Protein 1PEH (pdb70)

Foldseek 3Di:
DCVVPPCPPPVVVCVVVVVVVVVVVVVVVVPVD

Solvent-accessible surface area: 4232 Å² total; per-residue (Å²): 182,142,186,160,150,138,55,149,162,176,68,90,136,94,151,155,130,89,136,99,118,116,121,177,69,123,126,139,59,122,160,98,153

S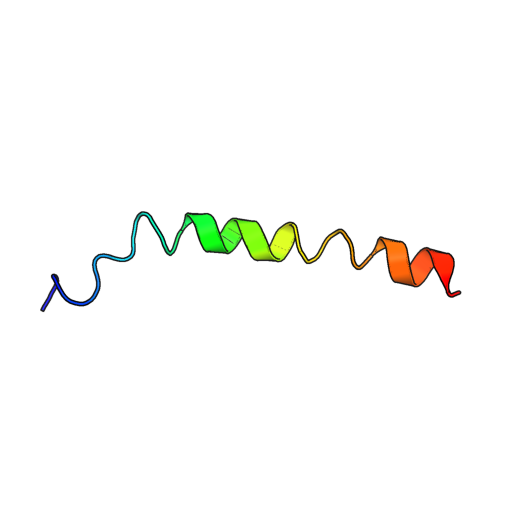equence (33 aa):
NEKKYHLQERVDKVKKKVKDVEEKSKEWVQKVENEKKYHLQERVDKVKKKVKDVEEKSKEWVQKVENEKKYHLQERVDKVKKKVKDVEEKSKEWVQKVENEKKYHLQERVDKVKKKVKDVEEKSKEWVQKVENEKKYHLQERVDKVKKKVKDVEEKSKEWVQKVENEKKYHLQERVDKVKKKVKDVEEKSKEWVQKVENEKKYHLQERVDKVKKKVKDVEEKSKEWVQKVENEKKYHLQERVDKVKKKVKDVEEKSKEWVQKVENEKKYHLQERVDKVKKKVKDVEEKSKEWVQKVENEKKYHLQERVDKVKKKVKDVEEKSKEWVQKVE

Structure (mmCIF, N/CA/C/O backbone):
data_1PEH
#
_entry.id   1PEH
#
_cell.length_a   1.000
_cell.length_b   1.000
_cell.length_c   1.000
_cell.angle_alpha   90.00
_cell.angle_beta   90.00
_cell.angle_gamma   90.00
#
_symmetry.space_group_name_H-M   'P 1'
#
loop_
_atom_site.group_PDB
_atom_site.id
_atom_site.type_symbol
_atom_site.label_atom_id
_atom_site.label_alt_id
_atom_site.label_comp_id
_atom_site.label_asym_id
_atom_site.label_entity_id
_atom_site.label_seq_id
_atom_site.pdbx_PDB_ins_code
_atom_site.Cartn_x
_atom_site.Cartn_y
_atom_site.Cartn_z
_atom_site.occupancy
_atom_site.B_iso_or_equiv
_atom_site.auth_seq_id
_atom_site.auth_comp_id
_atom_site.auth_asym_id
_atom_site.auth_atom_id
_atom_site.pdbx_PDB_model_num
ATOM 7 N N . ASN A 1 2 ? -26.110 -4.381 7.075 1.00 0.00 236 ASN A N 1
ATOM 8 C CA . ASN A 1 2 ? -25.052 -4.875 6.232 1.00 0.00 236 ASN A CA 1
ATOM 9 C C . ASN A 1 2 ? -23.805 -4.012 6.246 1.00 0.00 236 ASN A C 1
ATOM 10 O O . ASN A 1 2 ? -22.898 -4.153 5.419 1.00 0.00 236 ASN A O 1
ATOM 21 N N . GLU A 1 3 ? -23.756 -3.098 7.194 1.00 0.00 237 GLU A N 1
ATOM 22 C CA . GLU A 1 3 ? -22.627 -2.193 7.381 1.00 0.00 237 GLU A CA 1
ATOM 23 C C . GLU A 1 3 ? -21.495 -2.882 8.106 1.00 0.00 237 GLU A C 1
ATOM 24 O O . GLU A 1 3 ? -20.304 -2.687 7.837 1.00 0.00 237 GLU A O 1
ATOM 36 N N . LYS A 1 4 ? -21.865 -3.705 9.072 1.00 0.00 238 LYS A N 1
ATOM 37 C CA . LYS A 1 4 ? -20.908 -4.433 9.922 1.00 0.00 238 LYS A CA 1
ATOM 38 C C . LYS A 1 4 ? -19.818 -5.171 9.138 1.00 0.00 238 LYS A C 1
ATOM 39 O O . LYS A 1 4 ? -18.633 -5.231 9.469 1.00 0.00 238 LYS A O 1
ATOM 58 N N . LYS A 1 5 ? -20.275 -5.750 8.044 1.00 0.00 239 LYS A N 1
ATOM 59 C CA . LYS A 1 5 ? -19.454 -6.556 7.138 1.00 0.00 239 LYS A CA 1
ATOM 60 C C . LYS A 1 5 ? -18.185 -5.807 6.680 1.00 0.00 239 LYS A C 1
ATOM 61 O O . LYS A 1 5 ? -17.062 -6.302 6.641 1.00 0.00 239 LYS A O 1
ATOM 80 N N . TYR A 1 6 ? -18.452 -4.591 6.320 1.00 0.00 240 TYR A N 1
ATOM 81 C CA . TYR A 1 6 ? -17.513 -3.682 5.664 1.00 0.00 240 TYR A CA 1
ATOM 82 C C . TYR A 1 6 ? -16.632 -2.909 6.654 1.00 0.00 240 TYR A C 1
ATOM 83 O O . TYR A 1 6 ? -15.532 -3.322 7.018 1.00 0.00 240 TYR A O 1
ATOM 101 N N . HIS A 1 7 ? -17.154 -1.805 7.108 1.00 0.00 241 HIS A N 1
ATOM 102 C CA . HIS A 1 7 ? -16.569 -0.885 8.078 1.00 0.00 241 HIS A CA 1
ATOM 103 C C . HIS A 1 7 ? -15.046 -0.908 8.000 1.00 0.00 241 HIS A C 1
ATOM 104 O O . HIS A 1 7 ? -14.240 -0.955 8.933 1.00 0.00 241 HIS A O 1
ATOM 119 N N . LEU A 1 8 ? -14.595 -0.808 6.741 1.00 0.00 242 LEU A N 1
ATOM 120 C CA . LEU A 1 8 ? -13.189 -0.839 6.347 1.00 0.00 242 LEU A CA 1
ATOM 121 C C . LEU A 1 8 ? -12.712 0.549 5.995 1.00 0.00 242 LEU A C 1
ATOM 122 O O . LEU A 1 8 ? -12.174 0.810 4.908 1.00 0.00 242 LEU A O 1
ATOM 138 N N . GLN A 1 9 ? -12.973 1.491 6.876 1.00 0.00 243 GLN A N 1
ATOM 139 C CA . GLN A 1 9 ? -12.523 2.870 6.681 1.00 0.00 243 GLN A CA 1
ATOM 140 C C . GLN A 1 9 ? -11.249 3.218 7.409 1.00 0.00 243 GLN A C 1
ATOM 141 O O . GLN A 1 9 ? -10.480 4.094 6.968 1.00 0.00 243 GLN A O 1
ATOM 155 N N . GLU A 1 10 ? -10.991 2.589 8.538 1.00 0.00 244 GLU A N 1
ATOM 156 C CA . GLU A 1 10 ? -9.794 2.868 9.329 1.00 0.00 244 GLU A CA 1
ATOM 157 C C . GLU A 1 10 ? -8.839 1.697 9.301 1.00 0.00 244 GLU A C 1
ATOM 158 O O . GLU A 1 10 ? -8.140 1.389 10.273 1.00 0.00 244 GLU A O 1
ATOM 170 N N . ARG A 1 11 ? -8.791 1.028 8.162 1.00 0.00 245 ARG A N 1
ATOM 171 C CA . ARG A 1 11 ? -7.885 -0.111 7.956 1.00 0.00 245 ARG A CA 1
ATOM 172 C C . ARG A 1 11 ? -7.503 -0.214 6.475 1.00 0.00 245 ARG A C 1
ATOM 173 O O . ARG A 1 11 ? -6.365 -0.420 6.052 1.00 0.00 245 ARG A O 1
ATOM 194 N N . VAL A 1 12 ? -8.536 -0.042 5.676 1.00 0.00 246 VAL A N 1
ATOM 195 C CA . VAL A 1 12 ? -8.456 0.005 4.219 1.00 0.00 246 VAL A CA 1
ATOM 196 C C . VAL A 1 12 ? -8.044 1.370 3.691 1.00 0.00 246 VAL A C 1
ATOM 197 O O . VAL A 1 12 ? -8.089 1.643 2.484 1.00 0.00 246 VAL A O 1
ATOM 210 N N . ASP A 1 13 ? -7.598 2.237 4.577 1.00 0.00 247 ASP A N 1
ATOM 211 C CA . ASP A 1 13 ? -7.107 3.568 4.229 1.00 0.00 247 ASP A CA 1
ATOM 212 C C . ASP A 1 13 ? -5.598 3.616 4.348 1.00 0.00 247 ASP A C 1
ATOM 213 O O . ASP A 1 13 ? -4.861 4.069 3.467 1.00 0.00 247 ASP A O 1
ATOM 222 N N . LYS A 1 14 ? -5.124 3.162 5.502 1.00 0.00 248 LYS A N 1
ATOM 223 C CA . LYS A 1 14 ? -3.697 3.088 5.796 1.00 0.00 248 LYS A CA 1
ATOM 224 C C . LYS A 1 14 ? -2.964 2.205 4.812 1.00 0.00 248 LYS A C 1
ATOM 225 O O . LYS A 1 14 ? -1.803 2.462 4.454 1.00 0.00 248 LYS A O 1
ATOM 244 N N . VAL A 1 15 ? -3.607 1.145 4.364 1.00 0.00 249 VAL A N 1
ATOM 245 C CA . VAL A 1 15 ? -2.987 0.191 3.444 1.00 0.00 249 VAL A CA 1
ATOM 246 C C . VAL A 1 15 ? -2.719 0.798 2.088 1.00 0.00 249 VAL A C 1
ATOM 247 O O . VAL A 1 15 ? -1.884 0.293 1.314 1.00 0.00 249 VAL A O 1
ATOM 260 N N . LYS A 1 16 ? -3.411 1.868 1.746 1.00 0.00 250 LYS A N 1
ATOM 261 C CA . LYS A 1 16 ? -3.202 2.552 0.471 1.00 0.00 250 LYS A CA 1
ATOM 262 C C . LYS A 1 16 ? -1.853 3.229 0.430 1.00 0.00 250 LYS A C 1
ATOM 263 O O . LYS A 1 16 ? -1.221 3.357 -0.630 1.00 0.00 250 LYS A O 1
ATOM 282 N N . LYS A 1 17 ? -1.380 3.676 1.579 1.00 0.00 251 LYS A N 1
ATOM 283 C CA . LYS A 1 17 ? -0.068 4.315 1.673 1.00 0.00 251 LYS A CA 1
ATOM 284 C C . LYS A 1 17 ? 1.022 3.324 2.012 1.00 0.00 251 LYS A C 1
ATOM 285 O O . LYS A 1 17 ? 2.085 3.687 2.539 1.00 0.00 251 LYS A O 1
ATOM 304 N N . LYS A 1 18 ? 0.792 2.061 1.716 1.00 0.00 252 LYS A N 1
ATOM 305 C CA . LYS A 1 18 ? 1.775 1.000 1.945 1.00 0.00 252 LYS A CA 1
ATOM 306 C C . LYS A 1 18 ? 2.272 0.401 0.651 1.00 0.00 252 LYS A C 1
ATOM 307 O O . LYS A 1 18 ? 3.276 -0.331 0.623 1.00 0.00 252 LYS A O 1
ATOM 326 N N . VAL A 1 19 ? 1.584 0.670 -0.437 1.00 0.00 253 VAL A N 1
ATOM 327 C CA . VAL A 1 19 ? 1.989 0.202 -1.776 1.00 0.00 253 VAL A CA 1
ATOM 328 C C . VAL A 1 19 ? 2.992 1.139 -2.440 1.00 0.00 253 VAL A C 1
ATOM 329 O O . VAL A 1 19 ? 3.806 0.791 -3.298 1.00 0.00 253 VAL A O 1
ATOM 342 N N . LYS A 1 20 ? 2.926 2.379 -1.996 1.00 0.00 254 LYS A N 1
ATOM 343 C CA . LYS A 1 20 ? 3.806 3.459 -2.435 1.00 0.00 254 LYS A CA 1
ATOM 344 C C . LYS A 1 20 ? 5.202 3.272 -1.838 1.00 0.00 254 LYS A C 1
ATOM 345 O O . LYS A 1 20 ? 6.262 3.476 -2.433 1.00 0.00 254 LYS A O 1
ATOM 364 N N . ASP A 1 21 ? 5.164 2.847 -0.588 1.00 0.00 255 ASP A N 1
ATOM 365 C CA . ASP A 1 21 ? 6.340 2.527 0.210 1.00 0.00 255 ASP A CA 1
ATOM 366 C C . ASP A 1 21 ? 7.052 1.323 -0.369 1.00 0.00 255 ASP A C 1
ATOM 367 O O . ASP A 1 21 ? 8.268 1.284 -0.583 1.00 0.00 255 ASP A O 1
ATOM 376 N N . VAL A 1 22 ? 6.253 0.293 -0.619 1.00 0.00 256 VAL A N 1
ATOM 377 C CA . VAL A 1 22 ? 6.734 -0.935 -1.251 1.00 0.00 256 VAL A CA 1
ATOM 378 C C . VAL A 1 22 ? 6.922 -0.804 -2.752 1.00 0.00 256 VAL A C 1
ATOM 379 O O . VAL A 1 22 ? 7.185 -1.786 -3.457 1.00 0.00 256 VAL A O 1
ATOM 392 N N . GLU A 1 23 ? 6.821 0.408 -3.258 1.00 0.00 257 GLU A N 1
ATOM 393 C CA . GLU A 1 23 ? 7.083 0.714 -4.663 1.00 0.00 257 GLU A CA 1
ATOM 394 C C . GLU A 1 23 ? 8.159 1.773 -4.804 1.00 0.00 257 GLU A C 1
ATOM 395 O O . GLU A 1 23 ? 8.340 2.387 -5.862 1.00 0.00 257 GLU A O 1
ATOM 407 N N . GLU A 1 24 ? 8.897 1.995 -3.735 1.00 0.00 258 GLU A N 1
ATOM 408 C CA . GLU A 1 24 ? 10.029 2.923 -3.712 1.00 0.00 258 GLU A CA 1
ATOM 409 C C . GLU A 1 24 ? 11.328 2.154 -3.635 1.00 0.00 258 GLU A C 1
ATOM 410 O O . GLU A 1 24 ? 12.379 2.576 -4.131 1.00 0.00 258 GLU A O 1
ATOM 422 N N . LYS A 1 25 ? 11.260 0.988 -3.010 1.00 0.00 259 LYS A N 1
ATOM 423 C CA . LYS A 1 25 ? 12.415 0.091 -2.927 1.00 0.00 259 LYS A CA 1
ATOM 424 C C . LYS A 1 25 ? 12.561 -0.800 -4.146 1.00 0.00 259 LYS A C 1
ATOM 425 O O . LYS A 1 25 ? 13.279 -1.806 -4.135 1.00 0.00 259 LYS A O 1
ATOM 444 N N . SER A 1 26 ? 11.871 -0.451 -5.214 1.00 0.00 260 SER A N 1
ATOM 445 C CA . SER A 1 26 ? 11.957 -1.144 -6.498 1.00 0.00 260 SER A CA 1
ATOM 446 C C . SER A 1 26 ? 12.608 -0.256 -7.535 1.00 0.00 260 SER A C 1
ATOM 447 O O . SER A 1 26 ? 13.168 -0.725 -8.534 1.00 0.00 260 SER A O 1
ATOM 455 N N . LYS A 1 27 ? 12.522 1.047 -7.334 1.00 0.00 261 LYS A N 1
ATOM 456 C CA . LYS A 1 27 ? 13.164 2.023 -8.215 1.00 0.00 261 LYS A CA 1
ATOM 457 C C . LYS A 1 27 ? 14.668 1.924 -8.107 1.00 0.00 261 LYS A C 1
ATOM 458 O O . LYS A 1 27 ? 15.411 2.041 -9.088 1.00 0.00 261 LYS A O 1
ATOM 477 N N . GLU A 1 28 ? 15.140 1.689 -6.894 1.00 0.00 262 GLU A N 1
ATOM 478 C CA . GLU A 1 28 ? 16.564 1.528 -6.616 1.00 0.00 262 GLU A CA 1
ATOM 479 C C . GLU A 1 28 ? 17.141 0.282 -7.250 1.00 0.00 262 GLU A C 1
ATOM 480 O O . GLU A 1 28 ? 18.372 0.097 -7.280 1.00 0.00 262 GLU A O 1
ATOM 492 N N . TRP A 1 29 ? 16.303 -0.587 -7.776 1.00 0.00 263 TRP A N 1
ATOM 493 C CA . TRP A 1 29 ? 16.760 -1.841 -8.372 1.00 0.00 263 TRP A CA 1
ATOM 494 C C . TRP A 1 29 ? 17.126 -1.680 -9.826 1.00 0.00 263 TRP A C 1
ATOM 495 O O . TRP A 1 29 ? 18.007 -2.371 -10.359 1.00 0.00 263 TRP A O 1
ATOM 516 N N . VAL A 1 30 ? 16.463 -0.760 -10.493 1.00 0.00 264 VAL A N 1
ATOM 517 C CA . VAL A 1 30 ? 16.699 -0.517 -11.928 1.00 0.00 264 VAL A CA 1
ATOM 518 C C . VAL A 1 30 ? 18.012 0.224 -12.172 1.00 0.00 264 VAL A C 1
ATOM 519 O O . VAL A 1 30 ? 18.653 0.172 -13.224 1.00 0.00 264 VAL A O 1
ATOM 532 N N . GLN A 1 31 ? 18.406 0.948 -11.152 1.00 0.00 265 GLN A N 1
ATOM 533 C CA . GLN A 1 31 ? 19.600 1.738 -11.091 1.00 0.00 265 GLN A CA 1
ATOM 534 C C . GLN A 1 31 ? 20.846 0.958 -10.806 1.00 0.00 265 GLN A C 1
ATOM 535 O O . GLN A 1 31 ? 21.971 1.389 -11.120 1.00 0.00 265 GLN A O 1
ATOM 549 N N . LYS A 1 32 ? 20.701 -0.214 -10.218 1.00 0.00 266 LYS A N 1
ATOM 550 C CA . LYS A 1 32 ? 21.852 -1.026 -9.814 1.00 0.00 266 LYS A CA 1
ATOM 551 C C . LYS A 1 32 ? 22.162 -2.137 -10.785 1.00 0.00 266 LYS A C 1
ATOM 552 O O . LYS A 1 32 ? 23.333 -2.508 -10.989 1.00 0.00 266 LYS A O 1
ATOM 571 N N . VAL A 1 33 ? 21.145 -2.702 -11.397 1.00 0.00 267 VAL A N 1
ATOM 572 C CA . VAL A 1 33 ? 21.332 -3.846 -12.311 1.00 0.00 267 VAL A CA 1
ATOM 573 C C . VAL A 1 33 ? 21.829 -3.438 -13.699 1.00 0.00 267 VAL A C 1
ATOM 574 O O . VAL A 1 33 ? 22.534 -4.150 -14.415 1.00 0.00 267 VAL A O 1
ATOM 587 N N . GLU A 1 34 ? 21.446 -2.238 -14.058 1.00 0.00 268 GLU A N 1
ATOM 588 C CA . GLU A 1 34 ? 21.763 -1.594 -15.297 1.00 0.00 268 GLU A CA 1
ATOM 589 C C . GLU A 1 34 ? 23.080 -0.880 -15.243 1.00 0.00 268 GLU A C 1
ATOM 590 O O . GLU A 1 34 ? 23.760 -0.649 -16.233 1.00 0.00 268 GLU A O 1
ATOM 611 N N . ASN A 1 2 ? -24.245 -3.975 1.567 1.00 0.00 236 ASN A N 2
ATOM 612 C CA . ASN A 1 2 ? -23.028 -4.727 1.734 1.00 0.00 236 ASN A CA 2
ATOM 613 C C . ASN A 1 2 ? -21.925 -3.978 2.459 1.00 0.00 236 ASN A C 2
ATOM 614 O O . ASN A 1 2 ? -20.779 -4.430 2.552 1.00 0.00 236 ASN A O 2
ATOM 625 N N . GLU A 1 3 ? -22.274 -2.822 2.984 1.00 0.00 237 GLU A N 2
ATOM 626 C CA . GLU A 1 3 ? -21.348 -1.972 3.723 1.00 0.00 237 GLU A CA 2
ATOM 627 C C . GLU A 1 3 ? -20.859 -2.653 4.981 1.00 0.00 237 GLU A C 2
ATOM 628 O O . GLU A 1 3 ? -19.696 -2.553 5.388 1.00 0.00 237 GLU A O 2
ATOM 640 N N . LYS A 1 4 ? -21.770 -3.347 5.635 1.00 0.00 238 LYS A N 2
ATOM 641 C CA . LYS A 1 4 ? -21.497 -4.041 6.904 1.00 0.00 238 LYS A CA 2
ATOM 642 C C . LYS A 1 4 ? -20.187 -4.836 6.920 1.00 0.00 238 LYS A C 2
ATOM 643 O O . LYS A 1 4 ? -19.428 -4.903 7.887 1.00 0.00 238 LYS A O 2
ATOM 662 N N . LYS A 1 5 ? -19.955 -5.462 5.787 1.00 0.00 239 LYS A N 2
ATOM 663 C CA . LYS A 1 5 ? -18.799 -6.332 5.563 1.00 0.00 239 LYS A CA 2
ATOM 664 C C . LYS A 1 5 ? -17.451 -5.614 5.790 1.00 0.00 239 LYS A C 2
ATOM 665 O O . LYS A 1 5 ? -16.528 -6.072 6.457 1.00 0.00 239 LYS A O 2
ATOM 684 N N . TYR A 1 6 ? -17.404 -4.476 5.174 1.00 0.00 240 TYR A N 2
ATOM 685 C CA . TYR A 1 6 ? -16.213 -3.644 5.046 1.00 0.00 240 TYR A CA 2
ATOM 686 C C . TYR A 1 6 ? -15.996 -2.744 6.270 1.00 0.00 240 TYR A C 2
ATOM 687 O O . TYR A 1 6 ? -15.341 -3.113 7.242 1.00 0.00 240 TYR A O 2
ATOM 705 N N . HIS A 1 7 ? -16.591 -1.585 6.214 1.00 0.00 241 HIS A N 2
ATOM 706 C CA . HIS A 1 7 ? -16.587 -0.551 7.245 1.00 0.00 241 HIS A CA 2
ATOM 707 C C . HIS A 1 7 ? -15.296 -0.580 8.052 1.00 0.00 241 HIS A C 2
ATOM 708 O O . HIS A 1 7 ? -15.173 -0.463 9.275 1.00 0.00 241 HIS A O 2
ATOM 723 N N . LEU A 1 8 ? -14.206 -0.699 7.284 1.00 0.00 242 LEU A N 2
ATOM 724 C CA . LEU A 1 8 ? -12.841 -0.805 7.796 1.00 0.00 242 LEU A CA 2
ATOM 725 C C . LEU A 1 8 ? -12.046 0.459 7.572 1.00 0.00 242 LEU A C 2
ATOM 726 O O . LEU A 1 8 ? -10.839 0.515 7.843 1.00 0.00 242 LEU A O 2
ATOM 742 N N . GLN A 1 9 ? -12.695 1.518 7.141 1.00 0.00 243 GLN A N 2
ATOM 743 C CA . GLN A 1 9 ? -12.092 2.775 6.704 1.00 0.00 243 GLN A CA 2
ATOM 744 C C . GLN A 1 9 ? -10.927 3.253 7.533 1.00 0.00 243 GLN A C 2
ATOM 745 O O . GLN A 1 9 ? -9.960 3.838 6.994 1.00 0.00 243 GLN A O 2
ATOM 759 N N . GLU A 1 10 ? -10.944 3.040 8.834 1.00 0.00 244 GLU A N 2
ATOM 760 C CA . GLU A 1 10 ? -9.874 3.493 9.720 1.00 0.00 244 GLU A CA 2
ATOM 761 C C . GLU A 1 10 ? -8.872 2.386 9.953 1.00 0.00 244 GLU A C 2
ATOM 762 O O . GLU A 1 10 ? -8.322 2.219 11.048 1.00 0.00 244 GLU A O 2
ATOM 774 N N . ARG A 1 11 ? -8.615 1.610 8.914 1.00 0.00 245 ARG A N 2
ATOM 775 C CA . ARG A 1 11 ? -7.687 0.468 8.999 1.00 0.00 245 ARG A CA 2
ATOM 776 C C . ARG A 1 11 ? -7.039 0.163 7.643 1.00 0.00 245 ARG A C 2
ATOM 777 O O . ARG A 1 11 ? -5.857 -0.129 7.495 1.00 0.00 245 ARG A O 2
ATOM 798 N N . VAL A 1 12 ? -7.883 0.265 6.635 1.00 0.00 246 VAL A N 2
ATOM 799 C CA . VAL A 1 12 ? -7.512 0.116 5.239 1.00 0.00 246 VAL A CA 2
ATOM 800 C C . VAL A 1 12 ? -6.809 1.354 4.698 1.00 0.00 246 VAL A C 2
ATOM 801 O O . VAL A 1 12 ? -6.334 1.409 3.559 1.00 0.00 246 VAL A O 2
ATOM 814 N N . ASP A 1 13 ? -6.730 2.364 5.540 1.00 0.00 247 ASP A N 2
ATOM 815 C CA . ASP A 1 13 ? -6.061 3.625 5.243 1.00 0.00 247 ASP A CA 2
ATOM 816 C C . ASP A 1 13 ? -4.588 3.522 5.581 1.00 0.00 247 ASP A C 2
ATOM 817 O O . ASP A 1 13 ? -3.686 3.842 4.800 1.00 0.00 247 ASP A O 2
ATOM 826 N N . LYS A 1 14 ? -4.339 3.074 6.806 1.00 0.00 248 LYS A N 2
ATOM 827 C CA . LYS A 1 14 ? -2.985 2.868 7.307 1.00 0.00 248 LYS A CA 2
ATOM 828 C C . LYS A 1 14 ? -2.175 1.986 6.385 1.00 0.00 248 LYS A C 2
ATOM 829 O O . LYS A 1 14 ? -1.038 2.316 6.006 1.00 0.00 248 LYS A O 2
ATOM 848 N N . VAL A 1 15 ? -2.717 0.842 6.017 1.00 0.00 249 VAL A N 2
ATOM 849 C CA . VAL A 1 15 ? -2.039 -0.085 5.117 1.00 0.00 249 VAL A CA 2
ATOM 850 C C . VAL A 1 15 ? -1.815 0.511 3.748 1.00 0.00 249 VAL A C 2
ATOM 851 O O . VAL A 1 15 ? -0.912 0.092 3.002 1.00 0.00 249 VAL A O 2
ATOM 864 N N . LYS A 1 16 ? -2.631 1.476 3.369 1.00 0.00 250 LYS A N 2
ATOM 865 C CA . LYS A 1 16 ? -2.485 2.148 2.080 1.00 0.00 250 LYS A CA 2
ATOM 866 C C . LYS A 1 16 ? -1.227 2.982 2.043 1.00 0.00 250 LYS A C 2
ATOM 867 O O . LYS A 1 16 ? -0.602 3.166 0.987 1.00 0.00 250 LYS A O 2
ATOM 886 N N . LYS A 1 17 ? -0.830 3.509 3.187 1.00 0.00 251 LYS A N 2
ATOM 887 C CA . LYS A 1 17 ? 0.397 4.302 3.281 1.00 0.00 251 LYS A CA 2
ATOM 888 C C . LYS A 1 17 ? 1.602 3.456 3.632 1.00 0.00 251 LYS A C 2
ATOM 889 O O . LYS A 1 17 ? 2.618 3.958 4.140 1.00 0.00 251 LYS A O 2
ATOM 908 N N . LYS A 1 18 ? 1.528 2.169 3.363 1.00 0.00 252 LYS A N 2
ATOM 909 C CA . LYS A 1 18 ? 2.627 1.233 3.607 1.00 0.00 252 LYS A CA 2
ATOM 910 C C . LYS A 1 18 ? 3.128 0.613 2.325 1.00 0.00 252 LYS A C 2
ATOM 911 O O . LYS A 1 18 ? 4.275 0.145 2.236 1.00 0.00 252 LYS A O 2
ATOM 930 N N . VAL A 1 19 ? 2.286 0.577 1.314 1.00 0.00 253 VAL A N 2
ATOM 931 C CA . VAL A 1 19 ? 2.634 -0.009 0.005 1.00 0.00 253 VAL A CA 2
ATOM 932 C C . VAL A 1 19 ? 3.393 0.959 -0.895 1.00 0.00 253 VAL A C 2
ATOM 933 O O . VAL A 1 19 ? 4.168 0.607 -1.787 1.00 0.00 253 VAL A O 2
ATOM 946 N N . LYS A 1 20 ? 3.160 2.227 -0.622 1.00 0.00 254 LYS A N 2
ATOM 947 C CA . LYS A 1 20 ? 3.791 3.344 -1.321 1.00 0.00 254 LYS A CA 2
ATOM 948 C C . LYS A 1 20 ? 5.254 3.482 -0.897 1.00 0.00 254 LYS A C 2
ATOM 949 O O . LYS A 1 20 ? 6.189 3.749 -1.654 1.00 0.00 254 LYS A O 2
ATOM 968 N N . ASP A 1 21 ? 5.423 3.293 0.399 1.00 0.00 255 ASP A N 2
ATOM 969 C CA . ASP A 1 21 ? 6.714 3.325 1.072 1.00 0.00 255 ASP A CA 2
ATOM 970 C C . ASP A 1 21 ? 7.600 2.205 0.573 1.00 0.00 255 ASP A C 2
ATOM 971 O O . ASP A 1 21 ? 8.749 2.383 0.157 1.00 0.00 255 ASP A O 2
ATOM 980 N N . VAL A 1 22 ? 7.034 1.008 0.607 1.00 0.00 256 VAL A N 2
ATOM 981 C CA . VAL A 1 22 ? 7.705 -0.189 0.103 1.00 0.00 256 VAL A CA 2
ATOM 982 C C . VAL A 1 22 ? 7.666 -0.306 -1.410 1.00 0.00 256 VAL A C 2
ATOM 983 O O . VAL A 1 22 ? 8.044 -1.336 -1.985 1.00 0.00 256 VAL A O 2
ATOM 996 N N . GLU A 1 23 ? 7.243 0.746 -2.080 1.00 0.00 257 GLU A N 2
ATOM 997 C CA . GLU A 1 23 ? 7.250 0.817 -3.542 1.00 0.00 257 GLU A CA 2
ATOM 998 C C . GLU A 1 23 ? 8.085 1.978 -4.046 1.00 0.00 257 GLU A C 2
ATOM 999 O O . GLU A 1 23 ? 8.111 2.298 -5.240 1.00 0.00 257 GLU A O 2
ATOM 1011 N N . GLU A 1 24 ? 8.805 2.610 -3.140 1.00 0.00 258 GLU A N 2
ATOM 1012 C CA . GLU A 1 24 ? 9.735 3.690 -3.469 1.00 0.00 258 GLU A CA 2
ATOM 1013 C C . GLU A 1 24 ? 11.143 3.137 -3.546 1.00 0.00 258 GLU A C 2
ATOM 1014 O O . GLU A 1 24 ? 11.996 3.597 -4.313 1.00 0.00 258 GLU A O 2
ATOM 1026 N N . LYS A 1 25 ? 11.389 2.115 -2.740 1.00 0.00 259 LYS A N 2
ATOM 1027 C CA . LYS A 1 25 ? 12.662 1.397 -2.763 1.00 0.00 259 LYS A CA 2
ATOM 1028 C C . LYS A 1 25 ? 12.639 0.232 -3.733 1.00 0.00 259 LYS A C 2
ATOM 1029 O O . LYS A 1 25 ? 13.480 -0.675 -3.683 1.00 0.00 259 LYS A O 2
ATOM 1048 N N . SER A 1 26 ? 11.682 0.243 -4.641 1.00 0.00 260 SER A N 2
ATOM 1049 C CA . SER A 1 26 ? 11.545 -0.779 -5.678 1.00 0.00 260 SER A CA 2
ATOM 1050 C C . SER A 1 26 ? 11.819 -0.190 -7.044 1.00 0.00 260 SER A C 2
ATOM 1051 O O . SER A 1 26 ? 12.344 -0.837 -7.956 1.00 0.00 260 SER A O 2
ATOM 1059 N N . LYS A 1 27 ? 11.436 1.066 -7.209 1.00 0.00 261 LYS A N 2
ATOM 1060 C CA . LYS A 1 27 ? 11.665 1.811 -8.443 1.00 0.00 261 LYS A CA 2
ATOM 1061 C C . LYS A 1 27 ? 13.143 1.965 -8.718 1.00 0.00 261 LYS A C 2
ATOM 1062 O O . LYS A 1 27 ? 13.608 1.879 -9.860 1.00 0.00 261 LYS A O 2
ATOM 1081 N N . GLU A 1 28 ? 13.906 2.209 -7.668 1.00 0.00 262 GLU A N 2
ATOM 1082 C CA . GLU A 1 28 ? 15.355 2.356 -7.768 1.00 0.00 262 GLU A CA 2
ATOM 1083 C C . GLU A 1 28 ? 16.038 1.066 -8.160 1.00 0.00 262 GLU A C 2
ATOM 1084 O O . GLU A 1 28 ? 17.176 1.073 -8.665 1.00 0.00 262 GLU A O 2
ATOM 1096 N N . TRP A 1 29 ? 15.380 -0.057 -7.955 1.00 0.00 263 TRP A N 2
ATOM 1097 C CA . TRP A 1 29 ? 15.965 -1.359 -8.267 1.00 0.00 263 TRP A CA 2
ATOM 1098 C C . TRP A 1 29 ? 15.908 -1.680 -9.740 1.00 0.00 263 TRP A C 2
ATOM 1099 O O . TRP A 1 29 ? 16.706 -2.473 -10.265 1.00 0.00 263 TRP A O 2
ATOM 1120 N N . VAL A 1 30 ? 14.968 -1.078 -10.435 1.00 0.00 264 VAL A N 2
ATOM 1121 C CA . VAL A 1 30 ? 14.783 -1.346 -11.873 1.00 0.00 264 VAL A CA 2
ATOM 1122 C C . VAL A 1 30 ? 15.832 -0.638 -12.729 1.00 0.00 264 VAL A C 2
ATOM 1123 O O . VAL A 1 30 ? 16.187 -1.018 -13.847 1.00 0.00 264 VAL A O 2
ATOM 1136 N N . GLN A 1 31 ? 16.345 0.426 -12.160 1.00 0.00 265 GLN A N 2
ATOM 1137 C CA . GLN A 1 31 ? 17.359 1.275 -12.715 1.00 0.00 265 GLN A CA 2
ATOM 1138 C C . GLN A 1 31 ? 18.752 0.737 -12.604 1.00 0.00 265 GLN A C 2
ATOM 1139 O O . GLN A 1 31 ? 19.634 1.026 -13.430 1.00 0.00 265 GLN A O 2
ATOM 1153 N N . LYS A 1 32 ? 19.003 -0.053 -11.577 1.00 0.00 266 LYS A N 2
ATOM 1154 C CA . LYS A 1 32 ? 20.342 -0.575 -11.301 1.00 0.00 266 LYS A CA 2
ATOM 1155 C C . LYS A 1 32 ? 20.630 -1.872 -12.017 1.00 0.00 266 LYS A C 2
ATOM 1156 O O . LYS A 1 32 ? 21.786 -2.166 -12.376 1.00 0.00 266 LYS A O 2
ATOM 1175 N N . VAL A 1 33 ? 19.611 -2.670 -12.248 1.00 0.00 267 VAL A N 2
ATOM 1176 C CA . VAL A 1 33 ? 19.795 -3.984 -12.893 1.00 0.00 267 VAL A CA 2
ATOM 1177 C C . VAL A 1 33 ? 19.960 -3.876 -14.410 1.00 0.00 267 VAL A C 2
ATOM 1178 O O . VAL A 1 33 ? 20.618 -4.661 -15.096 1.00 0.00 267 VAL A O 2
ATOM 1191 N N . GLU A 1 34 ? 19.339 -2.845 -14.926 1.00 0.00 268 GLU A N 2
ATOM 1192 C CA . GLU A 1 34 ? 19.347 -2.459 -16.305 1.00 0.00 268 GLU A CA 2
ATOM 1193 C C . GLU A 1 34 ? 20.507 -1.568 -16.636 1.00 0.00 268 GLU A C 2
ATOM 1194 O O . GLU A 1 34 ? 20.996 -1.491 -17.755 1.00 0.00 268 GLU A O 2
ATOM 1215 N N . ASN A 1 2 ? -25.402 -3.943 9.641 1.00 0.00 236 ASN A N 3
ATOM 1216 C CA . ASN A 1 2 ? -24.538 -4.822 8.897 1.00 0.00 236 ASN A CA 3
ATOM 1217 C C . ASN A 1 2 ? -23.134 -4.283 8.712 1.00 0.00 236 ASN A C 3
ATOM 1218 O O . ASN A 1 2 ? -22.339 -4.795 7.916 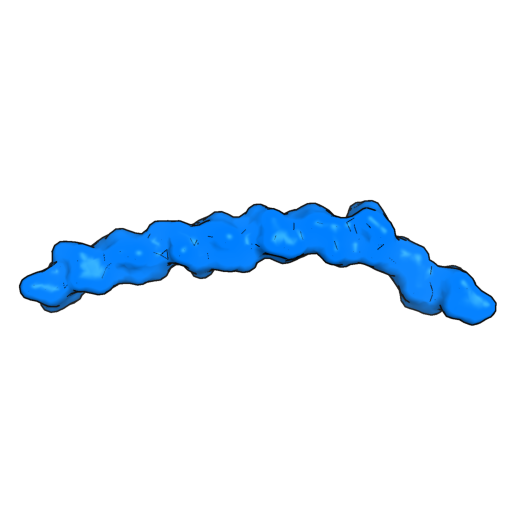1.00 0.00 236 ASN A O 3
ATOM 1229 N N . GLU A 1 3 ? -22.820 -3.238 9.450 1.00 0.00 237 GLU A N 3
ATOM 1230 C CA . GLU A 1 3 ? -21.527 -2.568 9.352 1.00 0.00 237 GLU A CA 3
ATOM 1231 C C . GLU A 1 3 ? -20.393 -3.496 9.722 1.00 0.00 237 GLU A C 3
ATOM 1232 O O . GLU A 1 3 ? -19.280 -3.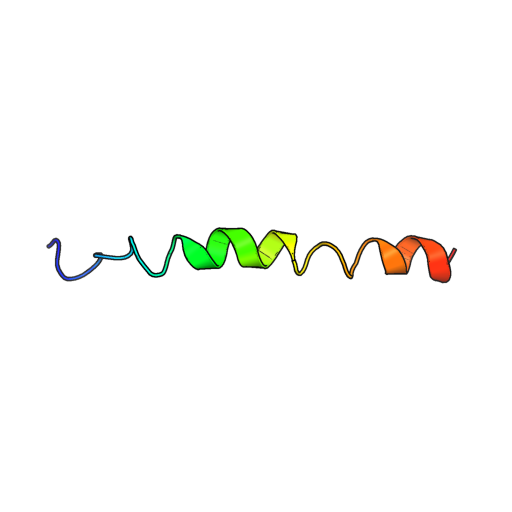409 9.184 1.00 0.00 237 GLU A O 3
ATOM 1244 N N . LYS A 1 4 ? -20.641 -4.383 10.660 1.00 0.00 238 LYS A N 3
ATOM 1245 C CA . LYS A 1 4 ? -19.682 -5.402 11.129 1.00 0.00 238 LYS A CA 3
ATOM 1246 C C . LYS A 1 4 ? -18.689 -5.898 10.090 1.00 0.00 238 LYS A C 3
ATOM 1247 O O . LYS A 1 4 ? -17.493 -6.123 10.291 1.00 0.00 238 LYS A O 3
ATOM 1266 N N . LYS A 1 5 ? -19.241 -6.091 8.907 1.00 0.00 239 LYS A N 3
ATOM 1267 C CA . LYS A 1 5 ? -18.578 -6.618 7.735 1.00 0.00 239 LYS A CA 3
ATOM 1268 C C . LYS A 1 5 ? -17.438 -5.694 7.285 1.00 0.00 239 LYS A C 3
ATOM 1269 O O . LYS A 1 5 ? -16.237 -5.885 7.463 1.00 0.00 239 LYS A O 3
ATOM 1288 N N . TYR A 1 6 ? -17.914 -4.653 6.658 1.00 0.00 240 TYR A N 3
ATOM 1289 C CA . TYR A 1 6 ? -17.116 -3.636 5.992 1.00 0.00 240 TYR A CA 3
ATOM 1290 C C . TYR A 1 6 ? -16.052 -3.075 6.949 1.00 0.00 240 TYR A C 3
ATOM 1291 O O . TYR A 1 6 ? -14.899 -3.493 6.979 1.00 0.00 240 TYR A O 3
ATOM 1309 N N . HIS A 1 7 ? -16.509 -2.174 7.775 1.00 0.00 241 HIS A N 3
ATOM 1310 C CA . HIS A 1 7 ? -15.786 -1.445 8.813 1.00 0.00 241 HIS A CA 3
ATOM 1311 C C . HIS A 1 7 ? -14.287 -1.384 8.553 1.00 0.00 241 HIS A C 3
ATOM 1312 O O . HIS A 1 7 ? -13.384 -1.482 9.390 1.00 0.00 241 HIS A O 3
ATOM 1327 N N . LEU A 1 8 ? -13.980 -1.136 7.276 1.00 0.00 242 LEU A N 3
ATOM 1328 C CA . LEU A 1 8 ? -12.620 -1.079 6.751 1.00 0.00 242 LEU A CA 3
ATOM 1329 C C . LEU A 1 8 ? -12.085 0.327 6.673 1.00 0.00 242 LEU A C 3
ATOM 1330 O O . LEU A 1 8 ? -11.254 0.650 5.805 1.00 0.00 242 LEU A O 3
ATOM 1346 N N . GLN A 1 9 ? -12.545 1.201 7.543 1.00 0.00 243 GLN A N 3
ATOM 1347 C CA . GLN A 1 9 ? -12.089 2.594 7.494 1.00 0.00 243 GLN A CA 3
ATOM 1348 C C . GLN A 1 9 ? -10.689 2.773 8.024 1.00 0.00 243 GLN A C 3
ATOM 1349 O O . GLN A 1 9 ? -10.175 3.905 8.103 1.00 0.00 243 GLN A O 3
ATOM 1363 N N . GLU A 1 10 ? -10.030 1.699 8.413 1.00 0.00 244 GLU A N 3
ATOM 1364 C CA . GLU A 1 10 ? -8.640 1.754 8.880 1.00 0.00 244 GLU A CA 3
ATOM 1365 C C . GLU A 1 10 ? -7.779 0.695 8.227 1.00 0.00 244 GLU A C 3
ATOM 1366 O O . GLU A 1 10 ? -6.655 0.405 8.667 1.00 0.00 244 GLU A O 3
ATOM 1378 N N . ARG A 1 11 ? -8.258 0.112 7.145 1.00 0.00 245 ARG A N 3
ATOM 1379 C CA . ARG A 1 11 ? -7.509 -0.895 6.374 1.00 0.00 245 ARG A CA 3
ATOM 1380 C C . ARG A 1 11 ? -7.602 -0.544 4.884 1.00 0.00 245 ARG A C 3
ATOM 1381 O O . ARG A 1 11 ? -6.668 -0.533 4.085 1.00 0.00 245 ARG A O 3
ATOM 1402 N N . VAL A 1 12 ? -8.843 -0.257 4.516 1.00 0.00 246 VAL A N 3
ATOM 1403 C CA . VAL A 1 12 ? -9.239 0.235 3.201 1.00 0.00 246 VAL A CA 3
ATOM 1404 C C . VAL A 1 12 ? -8.862 1.684 2.931 1.00 0.00 246 VAL A C 3
ATOM 1405 O O . VAL A 1 12 ? -9.227 2.273 1.907 1.00 0.00 246 VAL A O 3
ATOM 1418 N N . ASP A 1 13 ? -8.097 2.265 3.829 1.00 0.00 247 ASP A N 3
ATOM 1419 C CA . ASP A 1 13 ? -7.579 3.625 3.710 1.00 0.00 247 ASP A CA 3
ATOM 1420 C C . ASP A 1 13 ? -6.072 3.579 3.542 1.00 0.00 247 ASP A C 3
ATOM 1421 O O . ASP A 1 13 ? -5.458 4.226 2.688 1.00 0.00 247 ASP A O 3
ATOM 1430 N N . LYS A 1 14 ? -5.455 2.796 4.421 1.00 0.00 248 LYS A N 3
ATOM 1431 C CA . LYS A 1 14 ? -4.014 2.571 4.402 1.00 0.00 248 LYS A CA 3
ATOM 1432 C C . LYS A 1 14 ? -3.560 1.936 3.108 1.00 0.00 248 LYS A C 3
ATOM 1433 O O . LYS A 1 14 ? -2.465 2.228 2.601 1.00 0.00 248 LYS A O 3
ATOM 1452 N N . VAL A 1 15 ? -4.378 1.073 2.539 1.00 0.00 249 VAL A N 3
ATOM 1453 C CA . VAL A 1 15 ? -4.021 0.355 1.314 1.00 0.00 249 VAL A CA 3
ATOM 1454 C C . VAL A 1 15 ? -3.744 1.296 0.166 1.00 0.00 249 VAL A C 3
ATOM 1455 O O . VAL A 1 15 ? -3.062 0.931 -0.811 1.00 0.00 249 VAL A O 3
ATOM 1468 N N . LYS A 1 16 ? -4.256 2.509 0.232 1.00 0.00 250 LYS A N 3
ATOM 1469 C CA . LYS A 1 16 ? -4.075 3.484 -0.842 1.00 0.00 250 LYS A CA 3
ATOM 1470 C C . LYS A 1 16 ? -2.653 3.991 -0.887 1.00 0.00 250 LYS A C 3
ATOM 1471 O O . LYS A 1 16 ? -2.090 4.235 -1.969 1.00 0.00 250 LYS A O 3
ATOM 1490 N N . LYS A 1 17 ? -2.036 4.149 0.270 1.00 0.00 251 LYS A N 3
ATOM 1491 C CA . LYS A 1 17 ? -0.643 4.600 0.336 1.00 0.00 251 LYS A CA 3
ATOM 1492 C C . LYS A 1 17 ? 0.357 3.465 0.250 1.00 0.00 251 LYS A C 3
ATOM 1493 O O . LYS A 1 17 ? 1.533 3.611 0.611 1.00 0.00 251 LYS A O 3
ATOM 1512 N N . LYS A 1 18 ? -0.092 2.319 -0.214 1.00 0.00 252 LYS A N 3
ATOM 1513 C CA . LYS A 1 18 ? 0.761 1.152 -0.432 1.00 0.00 252 LYS A CA 3
ATOM 1514 C C . LYS A 1 18 ? 1.120 0.973 -1.887 1.00 0.00 252 LYS A C 3
ATOM 1515 O O . LYS A 1 18 ? 1.951 0.121 -2.241 1.00 0.00 252 LYS A O 3
ATOM 1534 N N . VAL A 1 19 ? 0.499 1.736 -2.760 1.00 0.00 253 VAL A N 3
ATOM 1535 C CA . VAL A 1 19 ? 0.808 1.714 -4.203 1.00 0.00 253 VAL A CA 3
ATOM 1536 C C . VAL A 1 19 ? 1.975 2.633 -4.548 1.00 0.00 253 VAL A C 3
ATOM 1537 O O . VAL A 1 19 ? 2.722 2.486 -5.518 1.00 0.00 253 VAL A O 3
ATOM 1550 N N . LYS A 1 20 ? 2.133 3.621 -3.689 1.00 0.00 254 LYS A N 3
ATOM 1551 C CA . LYS A 1 20 ? 3.203 4.614 -3.742 1.00 0.00 254 LYS A CA 3
ATOM 1552 C C . LYS A 1 20 ? 4.489 4.046 -3.137 1.00 0.00 254 LYS A C 3
ATOM 1553 O O . LYS A 1 20 ? 5.627 4.264 -3.554 1.00 0.00 254 LYS A O 3
ATOM 1572 N N . ASP A 1 21 ? 4.258 3.289 -2.080 1.00 0.00 255 ASP A N 3
ATOM 1573 C CA . ASP A 1 21 ? 5.283 2.586 -1.323 1.00 0.00 255 ASP A CA 3
ATOM 1574 C C . ASP A 1 21 ? 5.955 1.534 -2.177 1.00 0.00 255 ASP A C 3
ATOM 1575 O O . ASP A 1 21 ? 7.180 1.396 -2.237 1.00 0.00 255 ASP A O 3
ATOM 1584 N N . VAL A 1 22 ? 5.115 0.750 -2.839 1.00 0.00 256 VAL A N 3
ATOM 1585 C CA . VAL A 1 22 ? 5.582 -0.283 -3.766 1.00 0.00 256 VAL A CA 3
ATOM 1586 C C . VAL A 1 22 ? 6.065 0.263 -5.098 1.00 0.00 256 VAL A C 3
ATOM 1587 O O . VAL A 1 22 ? 6.376 -0.492 -6.027 1.00 0.00 256 VAL A O 3
ATOM 1600 N N . GLU A 1 23 ? 6.176 1.572 -5.203 1.00 0.00 257 GLU A N 3
ATOM 1601 C CA . GLU A 1 23 ? 6.723 2.230 -6.388 1.00 0.00 257 GLU A CA 3
ATOM 1602 C C . GLU A 1 23 ? 7.937 3.074 -6.048 1.00 0.00 257 GLU A C 3
ATOM 1603 O O . GLU A 1 23 ? 8.381 3.928 -6.824 1.00 0.00 257 GLU A O 3
ATOM 1615 N N . GLU A 1 24 ? 8.485 2.852 -4.870 1.00 0.00 258 GLU A N 3
ATOM 1616 C CA . GLU A 1 24 ? 9.706 3.510 -4.408 1.00 0.00 258 GLU A CA 3
ATOM 1617 C C . GLU A 1 24 ? 10.803 2.491 -4.201 1.00 0.00 258 GLU A C 3
ATOM 1618 O O . GLU A 1 24 ? 11.994 2.750 -4.410 1.00 0.00 258 GLU A O 3
ATOM 1630 N N . LYS A 1 25 ? 10.405 1.297 -3.790 1.00 0.00 259 LYS A N 3
ATOM 1631 C CA . LYS A 1 25 ? 11.350 0.190 -3.631 1.00 0.00 259 LYS A CA 3
ATOM 1632 C C . LYS A 1 25 ? 11.576 -0.576 -4.919 1.00 0.00 259 LYS A C 3
ATOM 1633 O O . LYS A 1 25 ? 12.125 -1.685 -4.925 1.00 0.00 259 LYS A O 3
ATOM 1652 N N . SER A 1 26 ? 11.147 -0.007 -6.028 1.00 0.00 260 SER A N 3
ATOM 1653 C CA . SER A 1 26 ? 11.369 -0.569 -7.361 1.00 0.00 260 SER A CA 3
ATOM 1654 C C . SER A 1 26 ? 12.477 0.201 -8.053 1.00 0.00 260 SER A C 3
ATOM 1655 O O . SER A 1 26 ? 13.275 -0.315 -8.840 1.00 0.00 260 SER A O 3
ATOM 1663 N N . LYS A 1 27 ? 12.515 1.494 -7.766 1.00 0.00 261 LYS A N 3
ATOM 1664 C CA . LYS A 1 27 ? 13.562 2.384 -8.256 1.00 0.00 261 LYS A CA 3
ATOM 1665 C C . LYS A 1 27 ? 14.891 2.025 -7.625 1.00 0.00 261 LYS A C 3
ATOM 1666 O O . LYS A 1 27 ? 15.953 2.036 -8.256 1.00 0.00 261 LYS A O 3
ATOM 1685 N N . GLU A 1 28 ? 14.833 1.681 -6.349 1.00 0.00 262 GLU A N 3
ATOM 1686 C CA . GLU A 1 28 ? 16.005 1.267 -5.585 1.00 0.00 262 GLU A CA 3
ATOM 1687 C C . GLU A 1 28 ? 16.504 -0.102 -5.988 1.00 0.00 262 GLU A C 3
ATOM 1688 O O . GLU A 1 28 ? 17.576 -0.544 -5.531 1.00 0.00 262 GLU A O 3
ATOM 1700 N N . TRP A 1 29 ? 15.781 -0.799 -6.840 1.00 0.00 263 TRP A N 3
ATOM 1701 C CA . TRP A 1 29 ? 16.181 -2.133 -7.282 1.00 0.00 263 TRP A CA 3
ATOM 1702 C C . TRP A 1 29 ? 17.126 -2.068 -8.455 1.00 0.00 263 TRP A C 3
ATOM 1703 O O . TRP A 1 29 ? 18.004 -2.922 -8.638 1.00 0.00 263 TRP A O 3
ATOM 1724 N N . VAL A 1 30 ? 16.967 -1.044 -9.268 1.00 0.00 264 VAL A N 3
ATOM 1725 C CA . VAL A 1 30 ? 17.802 -0.869 -10.470 1.00 0.00 264 VAL A CA 3
ATOM 1726 C C . VAL A 1 30 ? 19.215 -0.411 -10.120 1.00 0.00 264 VAL A C 3
ATOM 1727 O O . VAL A 1 30 ? 20.195 -0.578 -10.849 1.00 0.00 264 VAL A O 3
ATOM 1740 N N . GLN A 1 31 ? 19.301 0.204 -8.965 1.00 0.00 265 GLN A N 3
ATOM 1741 C CA . GLN A 1 31 ? 20.504 0.705 -8.368 1.00 0.00 265 GLN A CA 3
ATOM 1742 C C . GLN A 1 31 ? 21.415 -0.346 -7.813 1.00 0.00 265 GLN A C 3
ATOM 1743 O O . GLN A 1 31 ? 22.608 -0.092 -7.549 1.00 0.00 265 GLN A O 3
ATOM 1757 N N . LYS A 1 32 ? 20.922 -1.555 -7.626 1.00 0.00 266 LYS A N 3
ATOM 1758 C CA . LYS A 1 32 ? 21.698 -2.626 -6.997 1.00 0.00 266 LYS A CA 3
ATOM 1759 C C . LYS A 1 32 ? 22.126 -3.723 -7.941 1.00 0.00 266 LYS A C 3
ATOM 1760 O O . LYS A 1 32 ? 23.306 -4.126 -7.974 1.00 0.00 266 LYS A O 3
ATOM 1779 N N . VAL A 1 33 ? 21.203 -4.246 -8.720 1.00 0.00 267 VAL A N 3
ATOM 1780 C CA . VAL A 1 33 ? 21.488 -5.406 -9.586 1.00 0.00 267 VAL A CA 3
ATOM 1781 C C . VAL A 1 33 ? 22.451 -5.092 -10.735 1.00 0.00 267 VAL A C 3
ATOM 1782 O O . VAL A 1 33 ? 23.270 -5.896 -11.185 1.00 0.00 267 VAL A O 3
ATOM 1795 N N . GLU A 1 34 ? 22.316 -3.883 -11.210 1.00 0.00 268 GLU A N 3
ATOM 1796 C CA . GLU A 1 34 ? 23.048 -3.325 -12.306 1.00 0.00 268 GLU A CA 3
ATOM 1797 C C . GLU A 1 34 ? 24.308 -2.643 -11.866 1.00 0.00 268 GLU A C 3
ATOM 1798 O O . GLU A 1 34 ? 25.336 -2.646 -12.530 1.00 0.00 268 GLU A O 3
ATOM 1819 N N . ASN A 1 2 ? -23.777 -6.010 3.848 1.00 0.00 236 ASN A N 4
ATOM 1820 C CA . ASN A 1 2 ? -22.375 -6.015 3.515 1.00 0.00 236 ASN A CA 4
ATOM 1821 C C . ASN A 1 2 ? -21.556 -4.995 4.282 1.00 0.00 236 ASN A C 4
ATOM 1822 O O . ASN A 1 2 ? -20.392 -4.724 3.971 1.00 0.00 236 ASN A O 4
ATOM 1833 N N . GLU A 1 3 ? -22.172 -4.412 5.290 1.00 0.00 237 GLU A N 4
ATOM 1834 C CA . GLU A 1 3 ? -21.548 -3.380 6.111 1.00 0.00 237 GLU A CA 4
ATOM 1835 C C . GLU A 1 3 ? -20.507 -3.963 7.037 1.00 0.00 237 GLU A C 4
ATOM 1836 O O . GLU A 1 3 ? -19.415 -3.417 7.232 1.00 0.00 237 GLU A O 4
ATOM 1848 N N . LYS A 1 4 ? -20.844 -5.091 7.639 1.00 0.00 238 LYS A N 4
ATOM 1849 C CA . LYS A 1 4 ? -19.973 -5.762 8.595 1.00 0.00 238 LYS A CA 4
ATOM 1850 C C . LYS A 1 4 ? -18.654 -6.226 7.969 1.00 0.00 238 LYS A C 4
ATOM 1851 O O . LYS A 1 4 ? -17.582 -6.293 8.573 1.00 0.00 238 LYS A O 4
ATOM 1870 N N . LYS A 1 5 ? -18.779 -6.570 6.703 1.00 0.00 239 LYS A N 4
ATOM 1871 C CA . LYS A 1 5 ? -17.677 -7.071 5.879 1.00 0.00 239 LYS A CA 4
ATOM 1872 C C . LYS A 1 5 ? -16.508 -6.067 5.792 1.00 0.00 239 LYS A C 4
ATOM 1873 O O . LYS A 1 5 ? -15.324 -6.359 5.935 1.00 0.00 239 LYS A O 4
ATOM 1892 N N . TYR A 1 6 ? -16.930 -4.865 5.534 1.00 0.00 240 TYR A N 4
ATOM 1893 C CA . TYR A 1 6 ? -16.072 -3.730 5.207 1.00 0.00 240 TYR A CA 4
ATOM 1894 C C . TYR A 1 6 ? -15.535 -3.012 6.450 1.00 0.00 240 TYR A C 4
ATOM 1895 O O . TYR A 1 6 ? -14.485 -3.349 6.992 1.00 0.00 240 TYR A O 4
ATOM 1913 N N . HIS A 1 7 ? -16.289 -2.050 6.906 1.00 0.00 241 HIS A N 4
ATOM 1914 C CA . HIS A 1 7 ? -16.021 -1.195 8.059 1.00 0.00 241 HIS A CA 4
ATOM 1915 C C . HIS A 1 7 ? -14.516 -1.044 8.272 1.00 0.00 241 HIS A C 4
ATOM 1916 O O . HIS A 1 7 ? -13.875 -1.132 9.322 1.00 0.00 241 HIS A O 4
ATOM 1931 N N . LEU A 1 8 ? -13.878 -0.721 7.139 1.00 0.00 242 LEU A N 4
ATOM 1932 C CA . LEU A 1 8 ? -12.435 -0.564 6.981 1.00 0.00 242 LEU A CA 4
ATOM 1933 C C . LEU A 1 8 ? -12.116 0.832 6.511 1.00 0.00 242 LEU A C 4
ATOM 1934 O O . LEU A 1 8 ? -11.254 1.061 5.654 1.00 0.00 242 LEU A O 4
ATOM 1950 N N . GLN A 1 9 ? -12.844 1.802 7.029 1.00 0.00 243 GLN A N 4
ATOM 1951 C CA . GLN A 1 9 ? -12.650 3.186 6.574 1.00 0.00 243 GLN A CA 4
ATOM 1952 C C . GLN A 1 9 ? -11.496 3.871 7.258 1.00 0.00 243 GLN A C 4
ATOM 1953 O O . GLN A 1 9 ? -10.904 4.829 6.735 1.00 0.00 243 GLN A O 4
ATOM 1967 N N . GLU A 1 10 ? -11.144 3.403 8.439 1.00 0.00 244 GLU A N 4
ATOM 1968 C CA . GLU A 1 10 ? -10.007 3.943 9.189 1.00 0.00 244 GLU A CA 4
ATOM 1969 C C . GLU A 1 10 ? -8.882 2.941 9.315 1.00 0.00 244 GLU A C 4
ATOM 1970 O O . GLU A 1 10 ? -8.081 2.956 10.260 1.00 0.00 244 GLU A O 4
ATOM 1982 N N . ARG A 1 11 ? -8.785 2.060 8.338 1.00 0.00 245 ARG A N 4
ATOM 1983 C CA . ARG A 1 11 ? -7.747 1.021 8.326 1.00 0.00 245 ARG A CA 4
ATOM 1984 C C . ARG A 1 11 ? -7.289 0.774 6.884 1.00 0.00 245 ARG A C 4
ATOM 1985 O O . ARG A 1 11 ? -6.116 0.700 6.516 1.00 0.00 245 ARG A O 4
ATOM 2006 N N . VAL A 1 12 ? -8.305 0.660 6.048 1.00 0.00 246 VAL A N 4
ATOM 2007 C CA . VAL A 1 12 ? -8.166 0.508 4.603 1.00 0.00 246 VAL A CA 4
ATOM 2008 C C . VAL A 1 12 ? -7.949 1.827 3.881 1.00 0.00 246 VAL A C 4
ATOM 2009 O O . VAL A 1 12 ? -7.971 1.912 2.647 1.00 0.00 246 VAL A O 4
ATOM 2022 N N . ASP A 1 13 ? -7.699 2.872 4.640 1.00 0.00 247 ASP A N 4
ATOM 2023 C CA . ASP A 1 13 ? -7.377 4.199 4.120 1.00 0.00 247 ASP A CA 4
ATOM 2024 C C . ASP A 1 13 ? -5.870 4.391 4.159 1.00 0.00 247 ASP A C 4
ATOM 2025 O O . ASP A 1 13 ? -5.215 4.901 3.247 1.00 0.00 247 ASP A O 4
ATOM 2034 N N . LYS A 1 14 ? -5.309 3.978 5.294 1.00 0.00 248 LYS A N 4
ATOM 2035 C CA . LYS A 1 14 ? -3.869 4.022 5.524 1.00 0.00 248 LYS A CA 4
ATOM 2036 C C . LYS A 1 14 ? -3.107 3.143 4.559 1.00 0.00 248 LYS A C 4
ATOM 2037 O O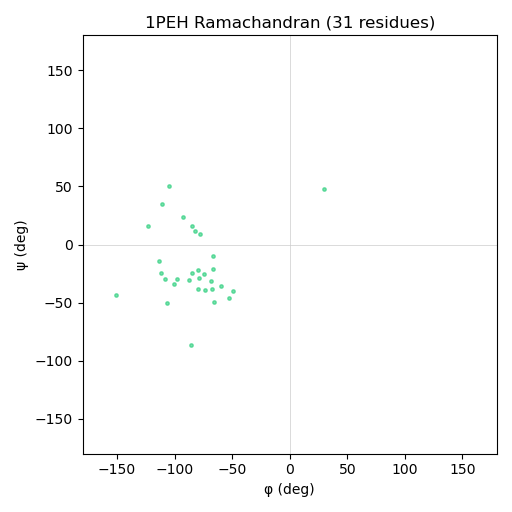 . LYS A 1 14 ? -1.967 3.455 4.170 1.00 0.00 248 LYS A O 4
ATOM 2056 N N . VAL A 1 15 ? -3.681 2.022 4.170 1.00 0.00 249 VAL A N 4
ATOM 2057 C CA . VAL A 1 15 ? -3.044 1.108 3.225 1.00 0.00 249 VAL A CA 4
ATOM 2058 C C . VAL A 1 15 ? -2.809 1.733 1.871 1.00 0.00 249 VAL A C 4
ATOM 2059 O O . VAL A 1 15 ? -1.988 1.235 1.074 1.00 0.00 249 VAL A O 4
ATOM 2072 N N . LYS A 1 16 ? -3.514 2.800 1.552 1.00 0.00 250 LYS A N 4
ATOM 2073 C CA . LYS A 1 16 ? -3.318 3.504 0.285 1.00 0.00 250 LYS A CA 4
ATOM 2074 C C . LYS A 1 16 ? -1.969 4.186 0.261 1.00 0.00 250 LYS A C 4
ATOM 2075 O O . LYS A 1 16 ? -1.293 4.291 -0.768 1.00 0.00 250 LYS A O 4
ATOM 2094 N N . LYS A 1 17 ? -1.554 4.664 1.422 1.00 0.00 251 LYS A N 4
ATOM 2095 C CA . LYS A 1 17 ? -0.254 5.317 1.593 1.00 0.00 251 LYS A CA 4
ATOM 2096 C C . LYS A 1 17 ? 0.830 4.329 1.975 1.00 0.00 251 LYS A C 4
ATOM 2097 O O . LYS A 1 17 ? 1.916 4.692 2.459 1.00 0.00 251 LYS A O 4
ATOM 2116 N N . LYS A 1 18 ? 0.584 3.054 1.745 1.00 0.00 252 LYS A N 4
ATOM 2117 C CA . LYS A 1 18 ? 1.566 1.999 2.004 1.00 0.00 252 LYS A CA 4
ATOM 2118 C C . LYS A 1 18 ? 2.062 1.392 0.713 1.00 0.00 252 LYS A C 4
ATOM 2119 O O . LYS A 1 18 ? 3.064 0.654 0.693 1.00 0.00 252 LYS A O 4
ATOM 2138 N N . VAL A 1 19 ? 1.386 1.661 -0.383 1.00 0.00 253 VAL A N 4
ATOM 2139 C CA . VAL A 1 19 ? 1.816 1.201 -1.717 1.00 0.00 253 VAL A CA 4
ATOM 2140 C C . VAL A 1 19 ? 2.885 2.108 -2.315 1.00 0.00 253 VAL A C 4
ATOM 2141 O O . VAL A 1 19 ? 3.713 1.750 -3.157 1.00 0.00 253 VAL A O 4
ATOM 2154 N N . LYS A 1 20 ? 2.861 3.336 -1.835 1.00 0.00 254 LYS A N 4
ATOM 2155 C CA . LYS A 1 20 ? 3.808 4.387 -2.200 1.00 0.00 254 LYS A CA 4
ATOM 2156 C C . LYS A 1 20 ? 5.172 4.108 -1.567 1.00 0.00 254 LYS A C 4
ATOM 2157 O O . LYS A 1 20 ? 6.262 4.310 -2.106 1.00 0.00 254 LYS A O 4
ATOM 2176 N N . ASP A 1 21 ? 5.072 3.627 -0.341 1.00 0.00 255 ASP A N 4
ATOM 2177 C CA . ASP A 1 21 ? 6.199 3.221 0.486 1.00 0.00 255 ASP A CA 4
ATOM 2178 C C . ASP A 1 21 ? 6.896 2.024 -0.126 1.00 0.00 255 ASP A C 4
ATOM 2179 O O . ASP A 1 21 ? 8.121 1.940 -0.251 1.00 0.00 255 ASP A O 4
ATOM 2188 N N . VAL A 1 22 ? 6.072 1.053 -0.495 1.00 0.00 256 VAL A N 4
ATOM 2189 C CA . VAL A 1 22 ? 6.542 -0.154 -1.176 1.00 0.00 256 VAL A CA 4
ATOM 2190 C C . VAL A 1 22 ? 6.818 0.067 -2.654 1.00 0.00 256 VAL A C 4
ATOM 2191 O O . VAL A 1 22 ? 7.124 -0.868 -3.404 1.00 0.00 256 VAL A O 4
ATOM 2204 N N . GLU A 1 23 ? 6.750 1.310 -3.085 1.00 0.00 257 GLU A N 4
ATOM 2205 C CA . GLU A 1 23 ? 7.110 1.703 -4.446 1.00 0.00 257 GLU A CA 4
ATOM 2206 C C . GLU A 1 23 ? 8.307 2.636 -4.439 1.00 0.00 257 GLU A C 4
ATOM 2207 O O . GLU A 1 23 ? 8.642 3.304 -5.423 1.00 0.00 257 GLU A O 4
ATOM 2219 N N . GLU A 1 24 ? 8.982 2.685 -3.309 1.00 0.00 258 GLU A N 4
ATOM 2220 C CA . GLU A 1 24 ? 10.219 3.445 -3.106 1.00 0.00 258 GLU A CA 4
ATOM 2221 C C . GLU A 1 24 ? 11.392 2.487 -3.114 1.00 0.00 258 GLU A C 4
ATOM 2222 O O . GLU A 1 24 ? 12.418 2.635 -3.782 1.00 0.00 258 GLU A O 4
ATOM 2234 N N . LYS A 1 25 ? 11.216 1.425 -2.323 1.00 0.00 259 LYS A N 4
ATOM 2235 C CA . LYS A 1 25 ? 12.184 0.332 -2.227 1.00 0.00 259 LYS A CA 4
ATOM 2236 C C . LYS A 1 25 ? 12.096 -0.654 -3.379 1.00 0.00 259 LYS A C 4
ATOM 2237 O O . LYS A 1 25 ? 12.741 -1.710 -3.382 1.00 0.00 259 LYS A O 4
ATOM 2256 N N . SER A 1 26 ? 11.323 -0.317 -4.394 1.00 0.00 260 SER A N 4
ATOM 2257 C CA . SER A 1 26 ? 11.176 -1.141 -5.591 1.00 0.00 260 SER A CA 4
ATOM 2258 C C . SER A 1 26 ? 11.796 -0.463 -6.791 1.00 0.00 260 SER A C 4
ATOM 2259 O O . SER A 1 26 ? 12.343 -1.108 -7.694 1.00 0.00 260 SER A O 4
ATOM 2267 N N . LYS A 1 27 ? 11.701 0.853 -6.830 1.00 0.00 261 LYS A N 4
ATOM 2268 C CA . LYS A 1 27 ? 12.290 1.650 -7.904 1.00 0.00 261 LYS A CA 4
ATOM 2269 C C . LYS A 1 27 ? 13.794 1.523 -7.909 1.00 0.00 261 LYS A C 4
ATOM 2270 O O . LYS A 1 27 ? 14.437 1.405 -8.959 1.00 0.00 261 LYS A O 4
ATOM 2289 N N . GLU A 1 28 ? 14.388 1.557 -6.729 1.00 0.00 262 GLU A N 4
ATOM 2290 C CA . GLU A 1 28 ? 15.837 1.462 -6.586 1.00 0.00 262 GLU A CA 4
ATOM 2291 C C . GLU A 1 28 ? 16.387 0.152 -7.102 1.00 0.00 262 GLU A C 4
ATOM 2292 O O . GLU A 1 28 ? 17.609 0.015 -7.309 1.00 0.00 262 GLU A O 4
ATOM 2304 N N . TRP A 1 29 ? 15.538 -0.827 -7.335 1.00 0.00 263 TRP A N 4
ATOM 2305 C CA . TRP A 1 29 ? 15.980 -2.147 -7.780 1.00 0.00 263 TRP A CA 4
ATOM 2306 C C . TRP A 1 29 ? 16.077 -2.253 -9.281 1.00 0.00 263 TRP A C 4
ATOM 2307 O O . TRP A 1 29 ? 16.903 -2.997 -9.831 1.00 0.00 263 TRP A O 4
ATOM 2328 N N . VAL A 1 30 ? 15.243 -1.508 -9.974 1.00 0.00 264 VAL A N 4
ATOM 2329 C CA . VAL A 1 30 ? 15.199 -1.551 -11.447 1.00 0.00 264 VAL A CA 4
ATOM 2330 C C . VAL A 1 30 ? 16.393 -0.844 -12.084 1.00 0.00 264 VAL A C 4
ATOM 2331 O O . VAL A 1 30 ? 16.828 -1.102 -13.208 1.00 0.00 264 VAL A O 4
ATOM 2344 N N . GLN A 1 31 ? 16.920 0.087 -11.327 1.00 0.00 265 GLN A N 4
ATOM 2345 C CA . GLN A 1 31 ? 18.041 0.913 -11.669 1.00 0.00 265 GLN A CA 4
ATOM 2346 C C . GLN A 1 31 ? 19.379 0.274 -11.456 1.00 0.00 265 GLN A C 4
ATOM 2347 O O . GLN A 1 31 ? 20.386 0.650 -12.085 1.00 0.00 265 GLN A O 4
ATOM 2361 N N . LYS A 1 32 ? 19.444 -0.713 -10.584 1.00 0.00 266 LYS A N 4
ATOM 2362 C CA . LYS A 1 32 ? 20.714 -1.355 -10.234 1.00 0.00 266 LYS A CA 4
ATOM 2363 C C . LYS A 1 32 ? 20.985 -2.599 -11.043 1.00 0.00 266 LYS A C 4
ATOM 2364 O O . LYS A 1 32 ? 22.112 -2.827 -11.518 1.00 0.00 266 LYS A O 4
ATOM 2383 N N . VAL A 1 33 ? 19.979 -3.427 -11.226 1.00 0.00 267 VAL A N 4
ATOM 2384 C CA . VAL A 1 33 ? 20.154 -4.708 -11.935 1.00 0.00 267 VAL A CA 4
ATOM 2385 C C . VAL A 1 33 ? 20.407 -4.526 -13.433 1.00 0.00 267 VAL A C 4
ATOM 2386 O O . VAL A 1 33 ? 21.089 -5.289 -14.120 1.00 0.00 267 VAL A O 4
ATOM 2399 N N . GLU A 1 34 ? 19.835 -3.457 -13.928 1.00 0.00 268 GLU A N 4
ATOM 2400 C CA . GLU A 1 34 ? 19.900 -3.025 -15.292 1.00 0.00 268 GLU A CA 4
ATOM 2401 C C . GLU A 1 34 ? 21.103 -2.171 -15.560 1.00 0.00 268 GLU A C 4
ATOM 2402 O O . GLU A 1 34 ? 21.652 -2.113 -16.652 1.00 0.00 268 GLU A O 4
ATOM 2423 N N . ASN A 1 2 ? -26.220 -1.453 7.389 1.00 0.00 236 ASN A N 5
ATOM 2424 C CA . ASN A 1 2 ? -25.442 -2.492 6.767 1.00 0.00 236 ASN A CA 5
ATOM 2425 C C . ASN A 1 2 ? -23.945 -2.261 6.839 1.00 0.00 236 ASN A C 5
ATOM 2426 O O . ASN A 1 2 ? -23.144 -2.935 6.182 1.00 0.00 236 ASN A O 5
ATOM 2437 N N . GLU A 1 3 ? -23.556 -1.292 7.643 1.00 0.00 237 GLU A N 5
ATOM 2438 C CA . GLU A 1 3 ? -22.159 -0.904 7.803 1.00 0.00 237 GLU A CA 5
ATOM 2439 C C . GLU A 1 3 ? -21.382 -1.912 8.617 1.00 0.00 237 GLU A C 5
ATOM 2440 O O . GLU A 1 3 ? -20.184 -2.141 8.415 1.00 0.00 237 GLU A O 5
ATOM 2452 N N . LYS A 1 4 ? -22.057 -2.512 9.577 1.00 0.00 238 LYS A N 5
ATOM 2453 C CA . LYS A 1 4 ? -21.468 -3.500 10.497 1.00 0.00 238 LYS A CA 5
ATOM 2454 C C . LYS A 1 4 ? -20.469 -4.459 9.843 1.00 0.00 238 LYS A C 5
ATOM 2455 O O . LYS A 1 4 ? -19.466 -4.905 10.402 1.00 0.00 238 LYS A O 5
ATOM 2474 N N . LYS A 1 5 ? -20.788 -4.766 8.604 1.00 0.00 239 LYS A N 5
ATOM 2475 C CA . LYS A 1 5 ? -20.037 -5.717 7.784 1.00 0.00 239 LYS A CA 5
ATOM 2476 C C . LYS A 1 5 ? -18.675 -5.180 7.295 1.00 0.00 239 LYS A C 5
ATOM 2477 O O . LYS A 1 5 ? -17.605 -5.766 7.443 1.00 0.00 239 LYS A O 5
ATOM 2496 N N . TYR A 1 6 ? -18.787 -4.021 6.715 1.00 0.00 240 TYR A N 5
ATOM 2497 C CA . TYR A 1 6 ? -17.698 -3.354 6.006 1.00 0.00 240 TYR A CA 5
ATOM 2498 C C . TYR A 1 6 ? -16.823 -2.518 6.948 1.00 0.00 240 TYR A C 5
ATOM 2499 O O . TYR A 1 6 ? -15.864 -3.000 7.548 1.00 0.00 240 TYR A O 5
ATOM 2517 N N . HIS A 1 7 ? -17.195 -1.277 7.101 1.00 0.00 241 HIS A N 5
ATOM 2518 C CA . HIS A 1 7 ? -16.565 -0.262 7.942 1.00 0.00 241 HIS A CA 5
ATOM 2519 C C . HIS A 1 7 ? -15.073 -0.530 8.095 1.00 0.00 241 HIS A C 5
ATOM 2520 O O . HIS A 1 7 ? -14.395 -0.465 9.124 1.00 0.00 241 HIS A O 5
ATOM 2535 N N . LEU A 1 8 ? -14.478 -0.820 6.929 1.00 0.00 242 LEU A N 5
ATOM 2536 C CA . LEU A 1 8 ? -13.071 -1.174 6.776 1.00 0.00 242 LEU A CA 5
ATOM 2537 C C . LEU A 1 8 ? -12.229 0.024 6.416 1.00 0.00 242 LEU A C 5
ATOM 2538 O O . LEU A 1 8 ? -11.148 -0.101 5.823 1.00 0.00 242 LEU A O 5
ATOM 2554 N N . GLN A 1 9 ? -12.694 1.212 6.744 1.00 0.00 243 GLN A N 5
ATOM 2555 C CA . GLN A 1 9 ? -11.967 2.427 6.374 1.00 0.00 243 GLN A CA 5
ATOM 2556 C C . GLN A 1 9 ? -10.757 2.678 7.238 1.00 0.00 243 GLN A C 5
ATOM 2557 O O . GLN A 1 9 ? -10.033 3.675 7.049 1.00 0.00 243 GLN A O 5
ATOM 2571 N N . GLU A 1 10 ? -10.493 1.817 8.201 1.00 0.00 244 GLU A N 5
ATOM 2572 C CA . GLU A 1 10 ? -9.315 1.948 9.065 1.00 0.00 244 GLU A CA 5
ATOM 2573 C C . GLU A 1 10 ? -8.505 0.673 9.140 1.00 0.00 244 GLU A C 5
ATOM 2574 O O . GLU A 1 10 ? -7.895 0.329 10.160 1.00 0.00 244 GLU A O 5
ATOM 2586 N N . ARG A 1 11 ? -8.478 -0.051 8.038 1.00 0.00 245 ARG A N 5
ATOM 2587 C CA . ARG A 1 11 ? -7.695 -1.287 7.901 1.00 0.00 245 ARG A CA 5
ATOM 2588 C C . ARG A 1 11 ? -7.393 -1.512 6.414 1.00 0.00 245 ARG A C 5
ATOM 2589 O O . ARG A 1 11 ? -6.307 -1.824 5.929 1.00 0.00 245 ARG A O 5
ATOM 2610 N N . VAL A 1 12 ? -8.465 -1.310 5.660 1.00 0.00 246 VAL A N 5
ATOM 2611 C CA . VAL A 1 12 ? -8.486 -1.329 4.202 1.00 0.00 246 VAL A CA 5
ATOM 2612 C C . VAL A 1 12 ? -8.001 -0.028 3.584 1.00 0.00 246 VAL A C 5
ATOM 2613 O O . VAL A 1 12 ? -8.082 0.193 2.369 1.00 0.00 246 VAL A O 5
ATOM 2626 N N . ASP A 1 13 ? -7.455 0.844 4.406 1.00 0.00 247 ASP A N 5
ATOM 2627 C CA . ASP A 1 13 ? -6.885 2.124 3.988 1.00 0.00 247 ASP A CA 5
ATOM 2628 C C . ASP A 1 13 ? -5.372 2.028 3.980 1.00 0.00 247 ASP A C 5
ATOM 2629 O O . ASP A 1 13 ? -4.660 2.449 3.064 1.00 0.00 247 ASP A O 5
ATOM 2638 N N . LYS A 1 14 ? -4.857 1.475 5.074 1.00 0.00 248 LYS A N 5
ATOM 2639 C CA . LYS A 1 14 ? -3.429 1.243 5.255 1.00 0.00 248 LYS A CA 5
ATOM 2640 C C . LYS A 1 14 ? -2.839 0.390 4.156 1.00 0.00 248 LYS A C 5
ATOM 2641 O O . LYS A 1 14 ? -1.651 0.510 3.810 1.00 0.00 248 LYS A O 5
ATOM 2660 N N . VAL A 1 15 ? -3.635 -0.495 3.593 1.00 0.00 249 VAL A N 5
ATOM 2661 C CA . VAL A 1 15 ? -3.163 -1.426 2.566 1.00 0.00 249 VAL A CA 5
ATOM 2662 C C . VAL A 1 15 ? -3.005 -0.751 1.224 1.00 0.00 249 VAL A C 5
ATOM 2663 O O . VAL A 1 15 ? -2.248 -1.214 0.353 1.00 0.00 249 VAL A O 5
ATOM 2676 N N . LYS A 1 16 ? -3.716 0.340 1.009 1.00 0.00 250 LYS A N 5
ATOM 2677 C CA . LYS A 1 16 ? -3.605 1.105 -0.230 1.00 0.00 250 LYS A CA 5
ATOM 2678 C C . LYS A 1 16 ? -2.344 1.936 -0.242 1.00 0.00 250 LYS A C 5
ATOM 2679 O O . LYS A 1 16 ? -1.694 2.123 -1.279 1.00 0.00 250 LYS A O 5
ATOM 2698 N N . LYS A 1 17 ? -1.970 2.450 0.917 1.00 0.00 251 LYS A N 5
ATOM 2699 C CA . LYS A 1 17 ? -0.752 3.247 1.046 1.00 0.00 251 LYS A CA 5
ATOM 2700 C C . LYS A 1 17 ? 0.438 2.400 1.436 1.00 0.00 251 LYS A C 5
ATOM 2701 O O . LYS A 1 17 ? 1.435 2.901 1.983 1.00 0.00 251 LYS A O 5
ATOM 2720 N N . LYS A 1 18 ? 0.373 1.111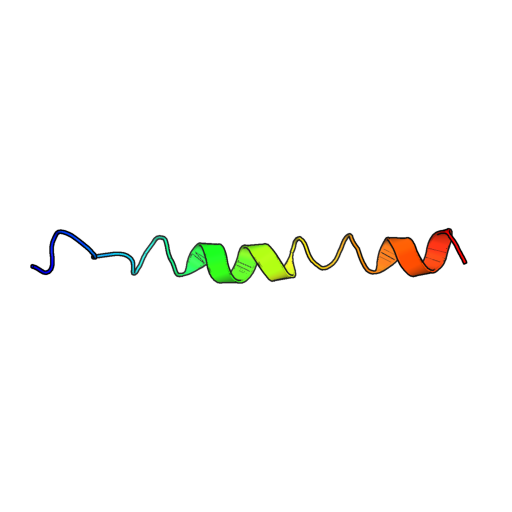 1.169 1.00 0.00 252 LYS A N 5
ATOM 2721 C CA . LYS A 1 18 ? 1.479 0.194 1.452 1.00 0.00 252 LYS A CA 5
ATOM 2722 C C . LYS A 1 18 ? 2.113 -0.296 0.173 1.00 0.00 252 LYS A C 5
ATOM 2723 O O . LYS A 1 18 ? 3.249 -0.806 0.171 1.00 0.00 252 LYS A O 5
ATOM 2742 N N . VAL A 1 19 ? 1.421 -0.160 -0.938 1.00 0.00 253 VAL A N 5
ATOM 2743 C CA . VAL A 1 19 ? 1.949 -0.548 -2.260 1.00 0.00 253 VAL A CA 5
ATOM 2744 C C . VAL A 1 19 ? 2.854 0.519 -2.865 1.00 0.00 253 VAL A C 5
ATOM 2745 O O . VAL A 1 19 ? 3.746 0.290 -3.685 1.00 0.00 253 VAL A O 5
ATOM 2758 N N . LYS A 1 20 ? 2.608 1.735 -2.416 1.00 0.00 254 LYS A N 5
ATOM 2759 C CA . LYS A 1 20 ? 3.357 2.926 -2.810 1.00 0.00 254 LYS A CA 5
ATOM 2760 C C . LYS A 1 20 ? 4.750 2.918 -2.176 1.00 0.00 254 LYS A C 5
ATOM 2761 O O . LYS A 1 20 ? 5.783 3.300 -2.729 1.00 0.00 254 LYS A O 5
ATOM 2780 N N . ASP A 1 21 ? 4.739 2.465 -0.936 1.00 0.00 255 ASP A N 5
ATOM 2781 C CA . ASP A 1 21 ? 5.924 2.298 -0.106 1.00 0.00 255 ASP A CA 5
ATOM 2782 C C . ASP A 1 21 ? 6.815 1.217 -0.680 1.00 0.00 255 ASP A C 5
ATOM 2783 O O . ASP A 1 21 ? 8.037 1.334 -0.807 1.00 0.00 255 ASP A O 5
ATOM 2792 N N . VAL A 1 22 ? 6.166 0.112 -1.026 1.00 0.00 256 VAL A N 5
ATOM 2793 C CA . VAL A 1 22 ? 6.831 -1.016 -1.675 1.00 0.00 256 VAL A CA 5
ATOM 2794 C C . VAL A 1 22 ? 7.097 -0.782 -3.152 1.00 0.00 256 VAL A C 5
ATOM 2795 O O . VAL A 1 22 ? 7.500 -1.695 -3.885 1.00 0.00 256 VAL A O 5
ATOM 2808 N N . GLU A 1 23 ? 6.910 0.440 -3.607 1.00 0.00 257 GLU A N 5
ATOM 2809 C CA . GLU A 1 23 ? 7.233 0.841 -4.976 1.00 0.00 257 GLU A CA 5
ATOM 2810 C C . GLU A 1 23 ? 8.257 1.960 -4.999 1.00 0.00 257 GLU A C 5
ATOM 2811 O O . GLU A 1 23 ? 8.479 2.623 -6.019 1.00 0.00 257 GLU A O 5
ATOM 2823 N N . GLU A 1 24 ? 8.893 2.188 -3.868 1.00 0.00 258 GLU A N 5
ATOM 2824 C CA . GLU A 1 24 ? 9.971 3.166 -3.731 1.00 0.00 258 GLU A CA 5
ATOM 2825 C C . GLU A 1 24 ? 11.302 2.455 -3.616 1.00 0.00 258 GLU A C 5
ATOM 2826 O O . GLU A 1 24 ? 12.354 2.941 -4.044 1.00 0.00 258 GLU A O 5
ATOM 2838 N N . LYS A 1 25 ? 11.258 1.265 -3.035 1.00 0.00 259 LYS A N 5
ATOM 2839 C CA . LYS A 1 25 ? 12.440 0.409 -2.918 1.00 0.00 259 LYS A CA 5
ATOM 2840 C C . LYS A 1 25 ? 12.642 -0.468 -4.138 1.00 0.00 259 LYS A C 5
ATOM 2841 O O . LYS A 1 25 ? 13.400 -1.448 -4.122 1.00 0.00 259 LYS A O 5
ATOM 2860 N N . SER A 1 26 ? 11.982 -0.127 -5.228 1.00 0.00 260 SER A N 5
ATOM 2861 C CA . SER A 1 26 ? 12.121 -0.825 -6.506 1.00 0.00 260 SER A CA 5
ATOM 2862 C C . SER A 1 26 ? 12.842 0.058 -7.502 1.00 0.00 260 SER A C 5
ATOM 2863 O O . SER A 1 26 ? 13.598 -0.391 -8.370 1.00 0.00 260 SER A O 5
ATOM 2871 N N . LYS A 1 27 ? 12.589 1.353 -7.393 1.00 0.00 261 LYS A N 5
ATOM 2872 C CA . LYS A 1 27 ? 13.249 2.357 -8.220 1.00 0.00 261 LYS A CA 5
ATOM 2873 C C . LYS A 1 27 ? 14.739 2.363 -7.957 1.00 0.00 261 LYS A C 5
ATOM 2874 O O . LYS A 1 27 ? 15.566 2.410 -8.873 1.00 0.00 261 LYS A O 5
ATOM 2893 N N . GLU A 1 28 ? 15.095 2.295 -6.686 1.00 0.00 262 GLU A N 5
ATOM 2894 C CA . GLU A 1 28 ? 16.489 2.259 -6.256 1.00 0.00 262 GLU A CA 5
ATOM 2895 C C . GLU A 1 28 ? 17.242 1.088 -6.845 1.00 0.00 262 GLU A C 5
ATOM 2896 O O . GLU A 1 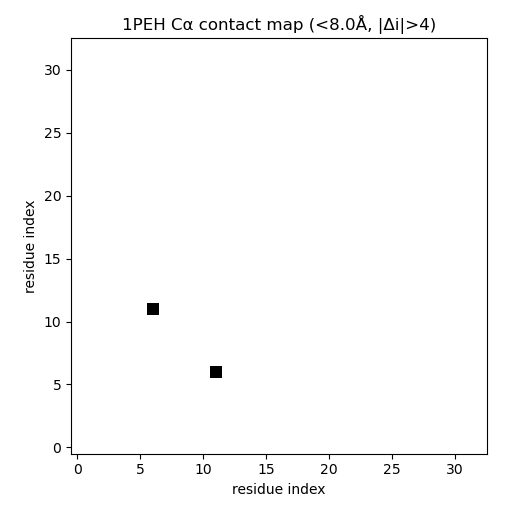28 ? 18.484 1.102 -6.933 1.00 0.00 262 GLU A O 5
ATOM 2908 N N . TRP A 1 29 ? 16.533 0.063 -7.269 1.00 0.00 263 TRP A N 5
ATOM 2909 C CA . TRP A 1 29 ? 17.162 -1.141 -7.812 1.00 0.00 263 TRP A CA 5
ATOM 2910 C C . TRP A 1 29 ? 17.507 -0.970 -9.270 1.00 0.00 263 TRP A C 5
ATOM 2911 O O . TRP A 1 29 ? 18.461 -1.562 -9.793 1.00 0.00 263 TRP A O 5
ATOM 2932 N N . VAL A 1 30 ? 16.723 -0.165 -9.961 1.00 0.00 264 VAL A N 5
ATOM 2933 C CA . VAL A 1 30 ? 16.957 0.122 -11.379 1.00 0.00 264 VAL A CA 5
ATOM 2934 C C . VAL A 1 30 ? 18.220 0.935 -11.655 1.00 0.00 264 VAL A C 5
ATOM 2935 O O . VAL A 1 30 ? 18.756 0.989 -12.762 1.00 0.00 264 VAL A O 5
ATOM 2948 N N . GLN A 1 31 ? 18.678 1.591 -10.620 1.00 0.00 265 GLN A N 5
ATOM 2949 C CA . GLN A 1 31 ? 19.863 2.399 -10.599 1.00 0.00 265 GLN A CA 5
ATOM 2950 C C . GLN A 1 31 ? 21.144 1.636 -10.468 1.00 0.00 265 GLN A C 5
ATOM 2951 O O . GLN A 1 31 ? 22.235 2.135 -10.809 1.00 0.00 265 GLN A O 5
ATOM 2965 N N . LYS A 1 32 ? 21.074 0.409 -9.989 1.00 0.00 266 LYS A N 5
ATOM 2966 C CA . LYS A 1 32 ? 22.274 -0.386 -9.717 1.00 0.00 266 LYS A CA 5
ATOM 2967 C C . LYS A 1 32 ? 22.568 -1.450 -10.746 1.00 0.00 266 LYS A C 5
ATOM 2968 O O . LYS A 1 32 ? 23.733 -1.638 -11.156 1.00 0.00 266 LYS A O 5
ATOM 2987 N N . VAL A 1 33 ? 21.559 -2.158 -11.203 1.00 0.00 267 VAL A N 5
ATOM 2988 C CA . VAL A 1 33 ? 21.771 -3.294 -12.119 1.00 0.00 267 VAL A CA 5
ATOM 2989 C C . VAL A 1 33 ? 22.034 -2.881 -13.570 1.00 0.00 267 VAL A C 5
ATOM 2990 O O . VAL A 1 33 ? 22.791 -3.487 -14.331 1.00 0.00 267 VAL A O 5
ATOM 3003 N N . GLU A 1 34 ? 21.366 -1.822 -13.938 1.00 0.00 268 GLU A N 5
ATOM 3004 C CA . GLU A 1 34 ? 21.370 -1.235 -15.243 1.00 0.00 268 GLU A CA 5
ATOM 3005 C C . GLU A 1 34 ? 22.406 -0.163 -15.391 1.00 0.00 268 GLU A C 5
ATOM 3006 O O . GLU A 1 34 ? 23.005 0.043 -16.438 1.00 0.00 268 GLU A O 5
ATOM 3027 N N . ASN A 1 2 ? -26.045 -1.821 7.265 1.00 0.00 236 ASN A N 6
ATOM 3028 C CA . ASN A 1 2 ? -25.053 -2.494 6.469 1.00 0.00 236 ASN A CA 6
ATOM 3029 C C . ASN A 1 2 ? -23.631 -2.104 6.817 1.00 0.00 236 ASN A C 6
ATOM 3030 O O . ASN A 1 2 ? -22.675 -2.398 6.091 1.00 0.00 236 ASN A O 6
ATOM 3041 N N . GLU A 1 3 ? -23.484 -1.424 7.936 1.00 0.00 237 GLU A N 6
ATOM 3042 C CA . GLU A 1 3 ? -22.191 -0.929 8.396 1.00 0.00 237 GLU A CA 6
ATOM 3043 C C . GLU A 1 3 ? -21.304 -2.055 8.874 1.00 0.00 237 GLU A C 6
ATOM 3044 O O . GLU A 1 3 ? -20.079 -2.051 8.696 1.00 0.00 237 GLU A O 6
ATOM 3056 N N . LYS A 1 4 ? -21.912 -3.041 9.502 1.00 0.00 238 LYS A N 6
ATOM 3057 C CA . LYS A 1 4 ? -21.192 -4.188 10.082 1.00 0.00 238 LYS A CA 6
ATOM 3058 C C . LYS A 1 4 ? -20.256 -4.904 9.106 1.00 0.00 238 LYS A C 6
ATOM 3059 O O . LYS A 1 4 ? -19.064 -5.140 9.310 1.00 0.00 238 LYS A O 6
ATOM 3078 N N . LYS A 1 5 ? -20.863 -5.269 7.994 1.00 0.00 239 LYS A N 6
ATOM 3079 C CA . LYS A 1 5 ? -20.239 -6.032 6.912 1.00 0.00 239 LYS A CA 6
ATOM 3080 C C . LYS A 1 5 ? -18.828 -5.515 6.547 1.00 0.00 239 LYS A C 6
ATOM 3081 O O . LYS A 1 5 ? -17.850 -6.237 6.384 1.00 0.00 239 LYS A O 6
ATOM 3100 N N . TYR A 1 6 ? -18.817 -4.234 6.418 1.00 0.00 240 TYR A N 6
ATOM 3101 C CA . TYR A 1 6 ? -17.702 -3.455 5.887 1.00 0.00 240 TYR A CA 6
ATOM 3102 C C . TYR A 1 6 ? -16.533 -3.205 6.867 1.00 0.00 240 TYR A C 6
ATOM 3103 O O . TYR A 1 6 ? -15.558 -3.959 6.950 1.00 0.00 240 TYR A O 6
ATOM 3121 N N . HIS A 1 7 ? -16.675 -2.187 7.598 1.00 0.00 241 HIS A N 6
ATOM 3122 C CA . HIS A 1 7 ? -15.827 -1.570 8.581 1.00 0.00 241 HIS A CA 6
ATOM 3123 C C . HIS A 1 7 ? -14.370 -1.966 8.426 1.00 0.00 241 HIS A C 6
ATOM 3124 O O . HIS A 1 7 ? -13.613 -2.313 9.337 1.00 0.00 241 HIS A O 6
ATOM 3139 N N . LEU A 1 8 ? -13.941 -1.895 7.177 1.00 0.00 242 LEU A N 6
ATOM 3140 C CA . LEU A 1 8 ? -12.577 -2.091 6.703 1.00 0.00 242 LEU A CA 6
ATOM 3141 C C . LEU A 1 8 ? -11.917 -0.760 6.440 1.00 0.00 242 LEU A C 6
ATOM 3142 O O . LEU A 1 8 ? -11.065 -0.626 5.549 1.00 0.00 242 LEU A O 6
ATOM 3158 N N . GLN A 1 9 ? -12.320 0.271 7.155 1.00 0.00 243 GLN A N 6
ATOM 3159 C CA . GLN A 1 9 ? -11.782 1.611 6.904 1.00 0.00 243 GLN A CA 6
ATOM 3160 C C . GLN A 1 9 ? -10.446 1.855 7.554 1.00 0.00 243 GLN A C 6
ATOM 3161 O O . GLN A 1 9 ? -9.732 2.817 7.213 1.00 0.00 243 GLN A O 6
ATOM 3175 N N . GLU A 1 10 ? -10.068 1.029 8.510 1.00 0.00 244 GLU A N 6
ATOM 3176 C CA . GLU A 1 10 ? -8.761 1.135 9.162 1.00 0.00 244 GLU A CA 6
ATOM 3177 C C . GLU A 1 10 ? -7.931 -0.110 8.944 1.00 0.00 244 GLU A C 6
ATOM 3178 O O . GLU A 1 10 ? -7.082 -0.518 9.744 1.00 0.00 244 GLU A O 6
ATOM 3190 N N . ARG A 1 11 ? -8.148 -0.737 7.795 1.00 0.00 245 ARG A N 6
ATOM 3191 C CA . ARG A 1 11 ? -7.411 -1.952 7.424 1.00 0.00 245 ARG A CA 6
ATOM 3192 C C . ARG A 1 11 ? -7.163 -1.998 5.911 1.00 0.00 245 ARG A C 6
ATOM 3193 O O . ARG A 1 11 ? -6.087 -2.278 5.384 1.00 0.00 245 ARG A O 6
ATOM 3214 N N . VAL A 1 12 ? -8.236 -1.685 5.216 1.00 0.00 246 VAL A N 6
ATOM 3215 C CA . VAL A 1 12 ? -8.279 -1.576 3.762 1.00 0.00 246 VAL A CA 6
ATOM 3216 C C . VAL A 1 12 ? -7.875 -0.200 3.267 1.00 0.00 246 VAL A C 6
ATOM 3217 O O . VAL A 1 12 ? -7.977 0.130 2.079 1.00 0.00 246 VAL A O 6
ATOM 3230 N N . ASP A 1 13 ? -7.375 0.617 4.171 1.00 0.00 247 ASP A N 6
ATOM 3231 C CA . ASP A 1 13 ? -6.886 1.961 3.868 1.00 0.00 247 ASP A CA 6
ATOM 3232 C C . ASP A 1 13 ? -5.371 1.945 3.821 1.00 0.00 247 ASP A C 6
ATOM 3233 O O . ASP A 1 13 ? -4.705 2.447 2.911 1.00 0.00 247 ASP A O 6
ATOM 3242 N N . LYS A 1 14 ? -4.807 1.355 4.871 1.00 0.00 248 LYS A N 6
ATOM 3243 C CA . LYS A 1 14 ? -3.364 1.186 4.996 1.00 0.00 248 LYS A CA 6
ATOM 3244 C C . LYS A 1 14 ? -2.782 0.552 3.755 1.00 0.00 248 LYS A C 6
ATOM 3245 O O . LYS A 1 14 ? -1.805 1.048 3.171 1.00 0.00 248 LYS A O 6
ATOM 3264 N N . VAL A 1 15 ? -3.368 -0.543 3.311 1.00 0.00 249 VAL A N 6
ATOM 3265 C CA . VAL A 1 15 ? -2.881 -1.274 2.145 1.00 0.00 249 VAL A CA 6
ATOM 3266 C C . VAL A 1 15 ? -2.693 -0.369 0.952 1.00 0.00 249 VAL A C 6
ATOM 3267 O O . VAL A 1 15 ? -1.784 -0.555 0.129 1.00 0.00 249 VAL A O 6
ATOM 3280 N N . LYS A 1 16 ? -3.555 0.621 0.823 1.00 0.00 250 LYS A N 6
ATOM 3281 C CA . LYS A 1 16 ? -3.469 1.580 -0.275 1.00 0.00 250 LYS A CA 6
ATOM 3282 C C . LYS A 1 16 ? -2.161 2.333 -0.234 1.00 0.00 250 LYS A C 6
ATOM 3283 O O . LYS A 1 16 ? -1.459 2.470 -1.247 1.00 0.00 250 LYS A O 6
ATOM 3302 N N . LYS A 1 17 ? -1.812 2.848 0.931 1.00 0.00 251 LYS A N 6
ATOM 3303 C CA . LYS A 1 17 ? -0.580 3.623 1.087 1.00 0.00 251 LYS A CA 6
ATOM 3304 C C . LYS A 1 17 ? 0.585 2.770 1.535 1.00 0.00 251 LYS A C 6
ATOM 3305 O O . LYS A 1 17 ? 1.564 3.269 2.115 1.00 0.00 251 LYS A O 6
ATOM 3324 N N . LYS A 1 18 ? 0.517 1.480 1.279 1.00 0.00 252 LYS A N 6
ATOM 3325 C CA . LYS A 1 18 ? 1.597 0.549 1.616 1.00 0.00 252 LYS A CA 6
ATOM 3326 C C . LYS A 1 18 ? 2.234 -0.053 0.385 1.00 0.00 252 LYS A C 6
ATOM 3327 O O . LYS A 1 18 ? 3.348 -0.600 0.437 1.00 0.00 252 LYS A O 6
ATOM 3346 N N . VAL A 1 19 ? 1.548 0.014 -0.736 1.00 0.00 253 VAL A N 6
ATOM 3347 C CA . VAL A 1 19 ? 2.071 -0.495 -2.018 1.00 0.00 253 VAL A CA 6
ATOM 3348 C C . VAL A 1 19 ? 2.983 0.505 -2.719 1.00 0.00 253 VAL A C 6
ATOM 3349 O O . VAL A 1 19 ? 3.871 0.193 -3.515 1.00 0.00 253 VAL A O 6
ATOM 3362 N N . LYS A 1 20 ? 2.747 1.758 -2.384 1.00 0.00 254 LYS A N 6
ATOM 3363 C CA . LYS A 1 20 ? 3.503 2.902 -2.887 1.00 0.00 254 LYS A CA 6
ATOM 3364 C C . LYS A 1 20 ? 4.865 2.990 -2.197 1.00 0.00 254 LYS A C 6
ATOM 3365 O O . LYS A 1 20 ? 5.918 3.315 -2.748 1.00 0.00 254 LYS A O 6
ATOM 3384 N N . ASP A 1 21 ? 4.800 2.692 -0.911 1.00 0.00 255 ASP A N 6
ATOM 3385 C CA . ASP A 1 21 ? 5.952 2.647 -0.021 1.00 0.00 255 ASP A CA 6
ATOM 3386 C C . ASP A 1 21 ? 6.905 1.554 -0.450 1.00 0.00 255 ASP A C 6
ATOM 3387 O O . ASP A 1 21 ? 8.116 1.733 -0.614 1.00 0.00 255 ASP A O 6
ATOM 3396 N N . VAL A 1 22 ? 6.329 0.372 -0.625 1.00 0.00 256 VAL A N 6
ATOM 3397 C CA . VAL A 1 22 ? 7.072 -0.790 -1.115 1.00 0.00 256 VAL A CA 6
ATOM 3398 C C . VAL A 1 22 ? 7.313 -0.754 -2.615 1.00 0.00 256 VAL A C 6
ATOM 3399 O O . VAL A 1 22 ? 7.839 -1.702 -3.210 1.00 0.00 256 VAL A O 6
ATOM 3412 N N . GLU A 1 23 ? 6.966 0.353 -3.240 1.00 0.00 257 GLU A N 6
ATOM 3413 C CA . GLU A 1 23 ? 7.224 0.583 -4.661 1.00 0.00 257 GLU A CA 6
ATOM 3414 C C . GLU A 1 23 ? 8.166 1.749 -4.885 1.00 0.00 257 GLU A C 6
ATOM 3415 O O . GLU A 1 23 ? 8.391 2.203 -6.013 1.00 0.00 257 GLU A O 6
ATOM 3427 N N . GLU A 1 24 ? 8.751 2.236 -3.808 1.00 0.00 258 GLU A N 6
ATOM 3428 C CA . GLU A 1 24 ? 9.749 3.305 -3.851 1.00 0.00 258 GLU A CA 6
ATOM 3429 C C . GLU A 1 24 ? 11.136 2.721 -3.684 1.00 0.00 258 GLU A C 6
ATOM 3430 O O . GLU A 1 24 ? 12.135 3.230 -4.203 1.00 0.00 258 GLU A O 6
ATOM 3442 N N . LYS A 1 25 ? 11.201 1.627 -2.942 1.00 0.00 259 LYS A N 6
ATOM 3443 C CA . LYS A 1 25 ? 12.453 0.894 -2.748 1.00 0.00 259 LYS A CA 6
ATOM 3444 C C . LYS A 1 25 ? 12.680 -0.156 -3.816 1.00 0.00 259 LYS A C 6
ATOM 3445 O O . LYS A 1 25 ? 13.484 -1.084 -3.651 1.00 0.00 259 LYS A O 6
ATOM 3464 N N . SER A 1 26 ? 11.989 -0.028 -4.932 1.00 0.00 260 SER A N 6
ATOM 3465 C CA . SER A 1 26 ? 12.142 -0.925 -6.077 1.00 0.00 260 SER A CA 6
ATOM 3466 C C . SER A 1 26 ? 12.740 -0.178 -7.249 1.00 0.00 260 SER A C 6
ATOM 3467 O O . SER A 1 26 ? 13.504 -0.706 -8.064 1.00 0.00 260 SER A O 6
ATOM 3475 N N . LYS A 1 27 ? 12.365 1.087 -7.366 1.00 0.00 261 LYS A N 6
ATOM 3476 C CA . LYS A 1 27 ? 12.907 1.978 -8.388 1.00 0.00 261 LYS A CA 6
ATOM 3477 C C . LYS A 1 27 ? 14.395 2.165 -8.185 1.00 0.00 261 LYS A C 6
ATOM 3478 O O . LYS A 1 27 ? 15.178 2.255 -9.137 1.00 0.00 261 LYS A O 6
ATOM 3497 N N . GLU A 1 28 ? 14.800 2.209 -6.929 1.00 0.00 262 GLU A N 6
ATOM 3498 C CA . GLU A 1 28 ? 16.206 2.343 -6.561 1.00 0.00 262 GLU A CA 6
ATOM 3499 C C . GLU A 1 28 ? 17.017 1.162 -7.040 1.00 0.00 262 GLU A C 6
ATOM 3500 O O . GLU A 1 28 ? 18.227 1.269 -7.297 1.00 0.00 262 GLU A O 6
ATOM 3512 N N . TRP A 1 29 ? 16.379 0.015 -7.164 1.00 0.00 263 TRP A N 6
ATOM 3513 C CA . TRP A 1 29 ? 17.064 -1.205 -7.586 1.00 0.00 263 TRP A CA 6
ATOM 3514 C C . TRP A 1 29 ? 17.363 -1.192 -9.064 1.00 0.00 263 TRP A C 6
ATOM 3515 O O . TRP A 1 29 ? 18.296 -1.860 -9.541 1.00 0.00 263 TRP A O 6
ATOM 3536 N N . VAL A 1 30 ? 16.577 -0.456 -9.822 1.00 0.00 264 VAL A N 6
ATOM 3537 C CA . VAL A 1 30 ? 16.770 -0.378 -11.276 1.00 0.00 264 VAL A CA 6
ATOM 3538 C C . VAL A 1 30 ? 17.967 0.470 -11.705 1.00 0.00 264 VAL A C 6
ATOM 3539 O O . VAL A 1 30 ? 18.523 0.351 -12.798 1.00 0.00 264 VAL A O 6
ATOM 3552 N N . GLN A 1 31 ? 18.367 1.327 -10.802 1.00 0.00 265 GLN A N 6
ATOM 3553 C CA . GLN A 1 31 ? 19.482 2.221 -10.926 1.00 0.00 265 GLN A CA 6
ATOM 3554 C C . GLN A 1 31 ? 20.807 1.574 -10.656 1.00 0.00 265 GLN A C 6
ATOM 3555 O O . GLN A 1 31 ? 21.844 1.930 -11.234 1.00 0.00 265 GLN A O 6
ATOM 3569 N N . LYS A 1 32 ? 20.811 0.609 -9.756 1.00 0.00 266 LYS A N 6
ATOM 3570 C CA . LYS A 1 32 ? 22.038 -0.072 -9.344 1.00 0.00 266 LYS A CA 6
ATOM 3571 C C . LYS A 1 32 ? 22.363 -1.220 -10.268 1.00 0.00 266 LYS A C 6
ATOM 3572 O O . LYS A 1 32 ? 23.454 -1.301 -10.850 1.00 0.00 266 LYS A O 6
ATOM 3591 N N . VAL A 1 33 ? 21.433 -2.141 -10.399 1.00 0.00 267 VAL A N 6
ATOM 3592 C CA . VAL A 1 33 ? 21.610 -3.337 -11.240 1.00 0.00 267 VAL A CA 6
ATOM 3593 C C . VAL A 1 33 ? 22.235 -3.053 -12.604 1.00 0.00 267 VAL A C 6
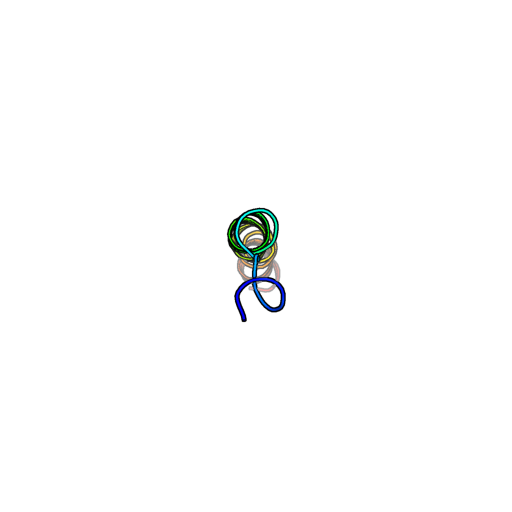ATOM 3594 O O . VAL A 1 33 ? 23.233 -3.626 -13.040 1.00 0.00 267 VAL A O 6
ATOM 3607 N N . GLU A 1 34 ? 21.580 -2.137 -13.268 1.00 0.00 268 GLU A N 6
ATOM 3608 C CA . GLU A 1 34 ? 21.907 -1.726 -14.601 1.00 0.00 268 GLU A CA 6
ATOM 3609 C C . GLU A 1 34 ? 23.244 -1.040 -14.639 1.00 0.00 268 GLU A C 6
ATOM 3610 O O . GLU A 1 34 ? 24.040 -1.124 -15.561 1.00 0.00 268 GLU A O 6
ATOM 3631 N N . ASN A 1 2 ? -22.548 -2.727 1.317 1.00 0.00 236 ASN A N 7
ATOM 3632 C CA . ASN A 1 2 ? -21.296 -3.240 1.808 1.00 0.00 236 ASN A CA 7
ATOM 3633 C C . ASN A 1 2 ? -20.850 -2.608 3.112 1.00 0.00 236 ASN A C 7
ATOM 3634 O O . ASN A 1 2 ? -19.718 -2.786 3.573 1.00 0.00 236 ASN A O 7
ATOM 3645 N N . GLU A 1 3 ? -21.752 -1.868 3.724 1.00 0.00 237 GLU A N 7
ATOM 3646 C CA . GLU A 1 3 ? -21.479 -1.160 4.971 1.00 0.00 237 GLU A CA 7
ATOM 3647 C C . GLU A 1 3 ? -21.066 -2.096 6.083 1.00 0.00 237 GLU A C 7
ATOM 3648 O O . GLU A 1 3 ? -20.414 -1.687 7.061 1.00 0.00 237 GLU A O 7
ATOM 3660 N N . LYS A 1 4 ? -21.420 -3.362 5.975 1.00 0.00 238 LYS A N 7
ATOM 3661 C CA . LYS A 1 4 ? -21.127 -4.359 7.006 1.00 0.00 238 LYS A CA 7
ATOM 3662 C C . LYS A 1 4 ? -19.702 -4.915 6.903 1.00 0.00 238 LYS A C 7
ATOM 3663 O O . LYS A 1 4 ? -18.788 -4.658 7.685 1.00 0.00 238 LYS A O 7
ATOM 3682 N N . LYS A 1 5 ? -19.552 -5.735 5.882 1.00 0.00 239 LYS A N 7
ATOM 3683 C CA . LYS A 1 5 ? -18.318 -6.445 5.544 1.00 0.00 239 LYS A CA 7
ATOM 3684 C C . LYS A 1 5 ? -17.061 -5.571 5.751 1.00 0.00 239 LYS A C 7
ATOM 3685 O O . LYS A 1 5 ? -16.020 -5.961 6.271 1.00 0.00 239 LYS A O 7
ATOM 3704 N N . TYR A 1 6 ? -17.240 -4.375 5.291 1.00 0.00 240 TYR A N 7
ATOM 3705 C CA . TYR A 1 6 ? -16.192 -3.371 5.147 1.00 0.00 240 TYR A CA 7
ATOM 3706 C C . TYR A 1 6 ? -15.871 -2.654 6.464 1.00 0.00 240 TYR A C 7
ATOM 3707 O O . TYR A 1 6 ? -15.032 -3.084 7.252 1.00 0.00 240 TYR A O 7
ATOM 3725 N N . HIS A 1 7 ? -16.579 -1.583 6.699 1.00 0.00 241 HIS A N 7
ATOM 3726 C CA . HIS A 1 7 ? -16.482 -0.715 7.869 1.00 0.00 241 HIS A CA 7
ATOM 3727 C C . HIS A 1 7 ? -15.063 -0.728 8.424 1.00 0.00 241 HIS A C 7
ATOM 3728 O O . HIS A 1 7 ? -14.705 -0.833 9.601 1.00 0.00 241 HIS A O 7
ATOM 3743 N N . LEU A 1 8 ? -14.138 -0.546 7.470 1.00 0.00 242 LEU A N 7
ATOM 3744 C CA . LEU A 1 8 ? -12.695 -0.586 7.681 1.00 0.00 242 LEU A CA 7
ATOM 3745 C C . LEU A 1 8 ? -12.041 0.715 7.287 1.00 0.00 242 LEU A C 7
ATOM 3746 O O . LEU A 1 8 ? -10.825 0.777 7.050 1.00 0.00 242 LEU A O 7
ATOM 3762 N N . GLN A 1 9 ? -12.797 1.790 7.219 1.00 0.00 243 GLN A N 7
ATOM 3763 C CA . GLN A 1 9 ? -12.268 3.066 6.740 1.00 0.00 243 GLN A CA 7
ATOM 3764 C C . GLN A 1 9 ? -11.256 3.692 7.666 1.00 0.00 243 GLN A C 7
ATOM 3765 O O . GLN A 1 9 ? -10.655 4.734 7.335 1.00 0.00 243 GLN A O 7
ATOM 3779 N N . GLU A 1 10 ? -11.013 3.106 8.821 1.00 0.00 244 GLU A N 7
ATOM 3780 C CA . GLU A 1 10 ? -10.064 3.660 9.795 1.00 0.00 244 GLU A CA 7
ATOM 3781 C C . GLU A 1 10 ? -9.064 2.634 10.275 1.00 0.00 244 GLU A C 7
ATOM 3782 O O . GLU A 1 10 ? -8.561 2.639 11.406 1.00 0.00 244 GLU A O 7
ATOM 3794 N N . ARG A 1 11 ? -8.711 1.721 9.379 1.00 0.00 245 ARG A N 7
ATOM 3795 C CA . ARG A 1 11 ? -7.720 0.675 9.683 1.00 0.00 245 ARG A CA 7
ATOM 3796 C C . ARG A 1 11 ? -7.056 0.201 8.385 1.00 0.00 245 ARG A C 7
ATOM 3797 O O . ARG A 1 11 ? -5.853 -0.002 8.228 1.00 0.00 245 ARG A O 7
ATOM 3818 N N . VAL A 1 12 ? -7.931 0.040 7.407 1.00 0.00 246 VAL A N 7
ATOM 3819 C CA . VAL A 1 12 ? -7.592 -0.295 6.028 1.00 0.00 246 VAL A CA 7
ATOM 3820 C C . VAL A 1 12 ? -7.142 0.908 5.219 1.00 0.00 246 VAL A C 7
ATOM 3821 O O . VAL A 1 12 ? -6.858 0.823 4.019 1.00 0.00 246 VAL A O 7
ATOM 3834 N N . ASP A 1 13 ? -7.039 2.044 5.877 1.00 0.00 247 ASP A N 7
ATOM 3835 C CA . ASP A 1 13 ? -6.588 3.294 5.272 1.00 0.00 247 ASP A CA 7
ATOM 3836 C C . ASP A 1 13 ? -5.092 3.447 5.453 1.00 0.00 247 ASP A C 7
ATOM 3837 O O . ASP A 1 13 ? -4.324 3.766 4.540 1.00 0.00 247 ASP A O 7
ATOM 3846 N N . LYS A 1 14 ? -4.669 3.241 6.696 1.00 0.00 248 LYS A N 7
ATOM 3847 C CA . LYS A 1 14 ? -3.259 3.299 7.066 1.00 0.00 248 LYS A CA 7
ATOM 3848 C C . LYS A 1 14 ? -2.428 2.323 6.266 1.00 0.00 248 LYS A C 7
ATOM 3849 O O . LYS A 1 14 ? -1.309 2.637 5.826 1.00 0.00 248 LYS A O 7
ATOM 3868 N N . VAL A 1 15 ? -2.934 1.122 6.069 1.00 0.00 249 VAL A N 7
ATOM 3869 C CA . VAL A 1 15 ? -2.204 0.083 5.340 1.00 0.00 249 VAL A CA 7
ATOM 3870 C C . VAL A 1 15 ? -2.005 0.449 3.888 1.00 0.00 249 VAL A C 7
ATOM 3871 O O . VAL A 1 15 ? -1.109 -0.086 3.209 1.00 0.00 249 VAL A O 7
ATOM 3884 N N . LYS A 1 16 ? -2.823 1.342 3.365 1.00 0.00 250 LYS A N 7
ATOM 3885 C CA . LYS A 1 16 ? -2.692 1.794 1.982 1.00 0.00 250 LYS A CA 7
ATOM 3886 C C . LYS A 1 16 ? -1.397 2.544 1.777 1.00 0.00 250 LYS A C 7
ATOM 3887 O O . LYS A 1 16 ? -0.760 2.456 0.715 1.00 0.00 250 LYS A O 7
ATOM 3906 N N . LYS A 1 17 ? -0.975 3.285 2.785 1.00 0.00 251 LYS A N 7
ATOM 3907 C CA . LYS A 1 17 ? 0.253 4.079 2.686 1.00 0.00 251 LYS A CA 7
ATOM 3908 C C . LYS A 1 17 ? 1.475 3.325 3.160 1.00 0.00 251 LYS A C 7
ATOM 3909 O O . LYS A 1 17 ? 2.503 3.920 3.522 1.00 0.00 251 LYS A O 7
ATOM 3928 N N . LYS A 1 18 ? 1.396 2.012 3.168 1.00 0.00 252 LYS A N 7
ATOM 3929 C CA . LYS A 1 18 ? 2.511 1.143 3.552 1.00 0.00 252 LYS A CA 7
ATOM 3930 C C . LYS A 1 18 ? 2.992 0.302 2.394 1.00 0.00 252 LYS A C 7
ATOM 3931 O O . LYS A 1 18 ? 4.136 -0.180 2.370 1.00 0.00 252 LYS A O 7
ATOM 3950 N N . VAL A 1 19 ? 2.131 0.091 1.421 1.00 0.00 253 VAL A N 7
ATOM 3951 C CA . VAL A 1 19 ? 2.467 -0.679 0.208 1.00 0.00 253 VAL A CA 7
ATOM 3952 C C . VAL A 1 19 ? 3.154 0.169 -0.857 1.00 0.00 253 VAL A C 7
ATOM 3953 O O . VAL A 1 19 ? 3.930 -0.275 -1.706 1.00 0.00 253 VAL A O 7
ATOM 3966 N N . LYS A 1 20 ? 2.851 1.451 -0.783 1.00 0.00 254 LYS A N 7
ATOM 3967 C CA . LYS A 1 20 ? 3.404 2.477 -1.662 1.00 0.00 254 LYS A CA 7
ATOM 3968 C C . LYS A 1 20 ? 4.855 2.776 -1.282 1.00 0.00 254 LYS A C 7
ATOM 3969 O O . LYS A 1 20 ? 5.763 3.009 -2.081 1.00 0.00 254 LYS A O 7
ATOM 3988 N N . ASP A 1 21 ? 5.044 2.777 0.026 1.00 0.00 255 ASP A N 7
ATOM 3989 C CA . ASP A 1 21 ? 6.336 2.974 0.668 1.00 0.00 255 ASP A CA 7
ATOM 3990 C C . ASP A 1 21 ? 7.269 1.833 0.323 1.00 0.00 255 ASP A C 7
ATOM 3991 O O . ASP A 1 21 ? 8.417 1.993 -0.103 1.00 0.00 255 ASP A O 7
ATOM 4000 N N . VAL A 1 22 ? 6.741 0.630 0.506 1.00 0.00 256 VAL A N 7
ATOM 4001 C CA . VAL A 1 22 ? 7.451 -0.600 0.156 1.00 0.00 256 VAL A CA 7
ATOM 4002 C C . VAL A 1 22 ? 7.430 -0.899 -1.334 1.00 0.00 256 VAL A C 7
ATOM 4003 O O . VAL A 1 22 ? 7.883 -1.956 -1.789 1.00 0.00 256 VAL A O 7
ATOM 4016 N N . GLU A 1 23 ? 6.941 0.041 -2.117 1.00 0.00 257 GLU A N 7
ATOM 4017 C CA . GLU A 1 23 ? 6.941 -0.057 -3.577 1.00 0.00 257 GLU A CA 7
ATOM 4018 C C . GLU A 1 23 ? 7.725 1.076 -4.212 1.00 0.00 257 GLU A C 7
ATOM 4019 O O . GLU A 1 23 ? 7.717 1.281 -5.431 1.00 0.00 257 GLU A O 7
ATOM 4031 N N . GLU A 1 24 ? 8.442 1.816 -3.389 1.00 0.00 258 GLU A N 7
ATOM 4032 C CA . GLU A 1 24 ? 9.316 2.901 -3.835 1.00 0.00 258 GLU A CA 7
ATOM 4033 C C . GLU A 1 24 ? 10.749 2.423 -3.894 1.00 0.00 258 GLU A C 7
ATOM 4034 O O . GLU A 1 24 ? 11.571 2.887 -4.692 1.00 0.00 258 GLU A O 7
ATOM 4046 N N . LYS A 1 25 ? 11.064 1.470 -3.029 1.00 0.00 259 LYS A N 7
ATOM 4047 C CA . LYS A 1 25 ? 12.388 0.845 -3.004 1.00 0.00 259 LYS A CA 7
ATOM 4048 C C . LYS A 1 25 ? 12.518 -0.305 -3.983 1.00 0.00 259 LYS A C 7
ATOM 4049 O O . LYS A 1 25 ? 13.419 -1.148 -3.873 1.00 0.00 259 LYS A O 7
ATOM 4068 N N . SER A 1 26 ? 11.620 -0.370 -4.946 1.00 0.00 260 SER A N 7
ATOM 4069 C CA . SER A 1 26 ? 11.651 -1.381 -6.003 1.00 0.00 260 SER A CA 7
ATOM 4070 C C . SER A 1 26 ? 11.907 -0.736 -7.346 1.00 0.00 260 SER A C 7
ATOM 4071 O O . SER A 1 26 ? 12.526 -1.304 -8.253 1.00 0.00 260 SER A O 7
ATOM 4079 N N . LYS A 1 27 ? 11.398 0.476 -7.509 1.00 0.00 261 LYS A N 7
ATOM 4080 C CA . LYS A 1 27 ? 11.610 1.262 -8.721 1.00 0.00 261 LYS A CA 7
ATOM 4081 C C . LYS A 1 27 ? 13.077 1.591 -8.890 1.00 0.00 261 LYS A C 7
ATOM 4082 O O . LYS A 1 27 ? 13.640 1.515 -9.987 1.00 0.00 261 LYS A O 7
ATOM 4101 N N . GLU A 1 28 ? 13.714 1.948 -7.790 1.00 0.00 262 GLU A N 7
ATOM 4102 C CA . GLU A 1 28 ? 15.140 2.261 -7.780 1.00 0.00 262 GLU A CA 7
ATOM 4103 C C . GLU A 1 28 ? 15.977 1.091 -8.241 1.00 0.00 262 GLU A C 7
ATOM 4104 O O . GLU A 1 28 ? 17.115 1.264 -8.714 1.00 0.00 262 GLU A O 7
ATOM 4116 N N . TRP A 1 29 ? 15.455 -0.114 -8.121 1.00 0.00 263 TRP A N 7
ATOM 4117 C CA . TRP A 1 29 ? 16.195 -1.315 -8.502 1.00 0.00 263 TRP A CA 7
ATOM 4118 C C . TRP A 1 29 ? 16.197 -1.504 -9.998 1.00 0.00 263 TRP A C 7
ATOM 4119 O O . TRP A 1 29 ? 17.147 -2.040 -10.586 1.00 0.00 263 TRP A O 7
ATOM 4140 N N . VAL A 1 30 ? 15.127 -1.082 -10.642 1.00 0.00 264 VAL A N 7
ATOM 4141 C CA . VAL A 1 30 ? 14.996 -1.245 -12.096 1.00 0.00 264 VAL A CA 7
ATOM 4142 C C . VAL A 1 30 ? 15.951 -0.376 -12.912 1.00 0.00 264 VAL A C 7
ATOM 4143 O O . VAL A 1 30 ? 16.268 -0.631 -14.075 1.00 0.00 264 VAL A O 7
ATOM 4156 N N . GLN A 1 31 ? 16.422 0.659 -12.265 1.00 0.00 265 GLN A N 7
ATOM 4157 C CA . GLN A 1 31 ? 17.361 1.611 -12.780 1.00 0.00 265 GLN A CA 7
ATOM 4158 C C . GLN A 1 31 ? 18.777 1.120 -12.787 1.00 0.00 265 GLN A C 7
ATOM 4159 O O . GLN A 1 31 ? 19.599 1.488 -13.638 1.00 0.00 265 GLN A O 7
ATOM 4173 N N . LYS A 1 32 ? 19.105 0.278 -11.824 1.00 0.00 266 LYS A N 7
ATOM 4174 C CA . LYS A 1 32 ? 20.461 -0.244 -11.664 1.00 0.00 266 LYS A CA 7
ATOM 4175 C C . LYS A 1 32 ? 20.694 -1.478 -12.502 1.00 0.00 266 LYS A C 7
ATOM 4176 O O . LYS A 1 32 ? 21.574 -1.518 -13.373 1.00 0.00 266 LYS A O 7
ATOM 4195 N N . VAL A 1 33 ? 19.928 -2.514 -12.236 1.00 0.00 267 VAL A N 7
ATOM 4196 C CA . VAL A 1 33 ? 20.065 -3.803 -12.935 1.00 0.00 267 VAL A CA 7
ATOM 4197 C C . VAL A 1 33 ? 20.237 -3.680 -14.447 1.00 0.00 267 VAL A C 7
ATOM 4198 O O . VAL A 1 33 ? 21.163 -4.190 -15.078 1.00 0.00 267 VAL A O 7
ATOM 4211 N N . GLU A 1 34 ? 19.282 -2.982 -15.001 1.00 0.00 268 GLU A N 7
ATOM 4212 C CA . GLU A 1 34 ? 19.161 -2.770 -16.413 1.00 0.00 268 GLU A CA 7
ATOM 4213 C C . GLU A 1 34 ? 20.298 -1.933 -16.930 1.00 0.00 268 GLU A C 7
ATOM 4214 O O . GLU A 1 34 ? 20.816 -2.068 -18.028 1.00 0.00 268 GLU A O 7
ATOM 4235 N N . ASN A 1 2 ? -26.106 -2.391 6.018 1.00 0.00 236 ASN A N 8
ATOM 4236 C CA . ASN A 1 2 ? -24.998 -3.017 5.346 1.00 0.00 236 ASN A CA 8
ATOM 4237 C C . ASN A 1 2 ? -23.646 -2.466 5.757 1.00 0.00 236 ASN A C 8
ATOM 4238 O O . ASN A 1 2 ? -22.611 -2.727 5.133 1.00 0.00 236 ASN A O 8
ATOM 4249 N N . GLU A 1 3 ? -23.647 -1.692 6.822 1.00 0.00 237 GLU A N 8
ATOM 4250 C CA . GLU A 1 3 ? -22.449 -1.041 7.342 1.00 0.00 237 GLU A CA 8
ATOM 4251 C C . GLU A 1 3 ? -21.559 -2.006 8.089 1.00 0.00 237 GLU A C 8
ATOM 4252 O O . GLU A 1 3 ? -20.326 -1.990 7.996 1.00 0.00 237 GLU A O 8
ATOM 4264 N N . LYS A 1 4 ? -22.188 -2.863 8.872 1.00 0.00 238 LYS A N 8
ATOM 4265 C CA . LYS A 1 4 ? -21.484 -3.835 9.725 1.00 0.00 238 LYS A CA 8
ATOM 4266 C C . LYS A 1 4 ? -20.426 -4.664 8.990 1.00 0.00 238 LYS A C 8
ATOM 4267 O O . LYS A 1 4 ? -19.326 -4.962 9.458 1.00 0.00 238 LYS A O 8
ATOM 4286 N N . LYS A 1 5 ? -20.812 -5.038 7.789 1.00 0.00 239 LYS A N 8
ATOM 4287 C CA . LYS A 1 5 ? -20.005 -5.876 6.900 1.00 0.00 239 LYS A CA 8
ATOM 4288 C C . LYS A 1 5 ? -18.588 -5.299 6.695 1.00 0.00 239 LYS A C 8
ATOM 4289 O O . LYS A 1 5 ? -17.553 -5.959 6.737 1.00 0.00 239 LYS A O 8
ATOM 4308 N N . TYR A 1 6 ? -18.622 -4.020 6.468 1.00 0.00 240 TYR A N 8
ATOM 4309 C CA . TYR A 1 6 ? -17.470 -3.218 6.069 1.00 0.00 240 TYR A CA 8
ATOM 4310 C C . TYR A 1 6 ? -16.646 -2.711 7.262 1.00 0.00 240 TYR A C 8
ATOM 4311 O O . TYR A 1 6 ? -15.696 -3.345 7.721 1.00 0.00 240 TYR A O 8
ATOM 4329 N N . HIS A 1 7 ? -17.052 -1.580 7.768 1.00 0.00 241 HIS A N 8
ATOM 4330 C CA . HIS A 1 7 ? -16.470 -0.891 8.915 1.00 0.00 241 HIS A CA 8
ATOM 4331 C C . HIS A 1 7 ? -14.970 -1.157 8.990 1.00 0.00 241 HIS A C 8
ATOM 4332 O O . HIS A 1 7 ? -14.296 -1.470 9.976 1.00 0.00 241 HIS A O 8
ATOM 4347 N N . LEU A 1 8 ? -14.359 -0.965 7.815 1.00 0.00 242 LEU A N 8
ATOM 4348 C CA . LEU A 1 8 ? -12.947 -1.193 7.526 1.00 0.00 242 LEU A CA 8
ATOM 4349 C C . LEU A 1 8 ? -12.323 0.030 6.903 1.00 0.00 242 LEU A C 8
ATOM 4350 O O . LEU A 1 8 ? -11.295 -0.048 6.218 1.00 0.00 242 LEU A O 8
ATOM 4366 N N . GLN A 1 9 ? -12.924 1.186 7.096 1.00 0.00 243 GLN A N 8
ATOM 4367 C CA . GLN A 1 9 ? -12.462 2.402 6.425 1.00 0.00 243 GLN A CA 8
ATOM 4368 C C . GLN A 1 9 ? -11.242 3.027 7.051 1.00 0.00 243 GLN A C 8
ATOM 4369 O O . GLN A 1 9 ? -10.619 3.933 6.460 1.00 0.00 243 GLN A O 8
ATOM 4383 N N . GLU A 1 10 ? -10.848 2.587 8.228 1.00 0.00 244 GLU A N 8
ATOM 4384 C CA . GLU A 1 10 ? -9.657 3.112 8.902 1.00 0.00 244 GLU A CA 8
ATOM 4385 C C . GLU A 1 10 ? -8.632 2.035 9.175 1.00 0.00 244 GLU A C 8
ATOM 4386 O O . GLU A 1 10 ? -7.860 2.053 10.142 1.00 0.00 244 GLU A O 8
ATOM 4398 N N . ARG A 1 11 ? -8.580 1.061 8.273 1.00 0.00 245 ARG A N 8
ATOM 4399 C CA . ARG A 1 11 ? -7.601 -0.034 8.380 1.00 0.00 245 ARG A CA 8
ATOM 4400 C C . ARG A 1 11 ? -7.242 -0.586 6.995 1.00 0.00 245 ARG A C 8
ATOM 4401 O O . ARG A 1 11 ? -6.104 -0.880 6.628 1.00 0.00 245 ARG A O 8
ATOM 4422 N N . VAL A 1 12 ? -8.293 -0.706 6.209 1.00 0.00 246 VAL A N 8
ATOM 4423 C CA . VAL A 1 12 ? -8.237 -1.110 4.809 1.00 0.00 246 VAL A CA 8
ATOM 4424 C C . VAL A 1 12 ? -7.968 0.060 3.880 1.00 0.00 246 VAL A C 8
ATOM 4425 O O . VAL A 1 12 ? -7.988 -0.060 2.648 1.00 0.00 246 VAL A O 8
ATOM 4438 N N . ASP A 1 13 ? -7.678 1.208 4.457 1.00 0.00 247 ASP A N 8
ATOM 4439 C CA . ASP A 1 13 ? -7.358 2.429 3.722 1.00 0.00 247 ASP A CA 8
ATOM 4440 C C . ASP A 1 13 ? -5.861 2.660 3.730 1.00 0.00 247 ASP A C 8
ATOM 4441 O O . ASP A 1 13 ? -5.209 2.960 2.725 1.00 0.00 247 ASP A O 8
ATOM 4450 N N . LYS A 1 14 ? -5.297 2.549 4.927 1.00 0.00 248 LYS A N 8
ATOM 4451 C CA . LYS A 1 14 ? -3.862 2.689 5.148 1.00 0.00 248 LYS A CA 8
ATOM 4452 C C . LYS A 1 14 ? -3.056 1.677 4.367 1.00 0.00 248 LYS A C 8
ATOM 4453 O O . LYS A 1 14 ? -1.898 1.935 3.989 1.00 0.00 248 LYS A O 8
ATOM 4472 N N . VAL A 1 15 ? -3.615 0.510 4.119 1.00 0.00 249 VAL A N 8
ATOM 4473 C CA . VAL A 1 15 ? -2.906 -0.552 3.402 1.00 0.00 249 VAL A CA 8
ATOM 4474 C C . VAL A 1 15 ? -2.731 -0.204 1.943 1.00 0.00 249 VAL A C 8
ATOM 4475 O O . VAL A 1 15 ? -1.824 -0.715 1.264 1.00 0.00 249 VAL A O 8
ATOM 4488 N N . LYS A 1 16 ? -3.588 0.651 1.417 1.00 0.00 250 LYS A N 8
ATOM 4489 C CA . LYS A 1 16 ? -3.470 1.108 0.032 1.00 0.00 250 LYS A CA 8
ATOM 4490 C C . LYS A 1 16 ? -2.268 2.008 -0.133 1.00 0.00 250 LYS A C 8
ATOM 4491 O O . LYS A 1 16 ? -1.725 2.171 -1.236 1.00 0.00 250 LYS A O 8
ATOM 4510 N N . LYS A 1 17 ? -1.832 2.621 0.951 1.00 0.00 251 LYS A N 8
ATOM 4511 C CA . LYS A 1 17 ? -0.641 3.474 0.940 1.00 0.00 251 LYS A CA 8
ATOM 4512 C C . LYS A 1 17 ? 0.616 2.693 1.260 1.00 0.00 251 LYS A C 8
ATOM 4513 O O . LYS A 1 17 ? 1.665 3.259 1.611 1.00 0.00 251 LYS A O 8
ATOM 4532 N N . LYS A 1 18 ? 0.557 1.383 1.120 1.00 0.00 252 LYS A N 8
ATOM 4533 C CA . LYS A 1 18 ? 1.699 0.499 1.369 1.00 0.00 252 LYS A CA 8
ATOM 4534 C C . LYS A 1 18 ? 2.344 0.033 0.086 1.00 0.00 252 LYS A C 8
ATOM 4535 O O . LYS A 1 18 ? 3.480 -0.471 0.080 1.00 0.00 252 LYS A O 8
ATOM 4554 N N . VAL A 1 19 ? 1.640 0.161 -1.019 1.00 0.00 253 VAL A N 8
ATOM 4555 C CA . VAL A 1 19 ? 2.164 -0.207 -2.349 1.00 0.00 253 VAL A CA 8
ATOM 4556 C C . VAL A 1 19 ? 3.032 0.893 -2.952 1.00 0.00 253 VAL A C 8
ATOM 4557 O O . VAL A 1 19 ? 3.938 0.699 -3.766 1.00 0.00 253 VAL A O 8
ATOM 4570 N N . LYS A 1 20 ? 2.735 2.099 -2.507 1.00 0.00 254 LYS A N 8
ATOM 4571 C CA . LYS A 1 20 ? 3.444 3.318 -2.893 1.00 0.00 254 LYS A CA 8
ATOM 4572 C C . LYS A 1 20 ? 4.850 3.332 -2.290 1.00 0.00 254 LYS A C 8
ATOM 4573 O O . LYS A 1 20 ? 5.866 3.726 -2.864 1.00 0.00 254 LYS A O 8
ATOM 4592 N N . ASP A 1 21 ? 4.873 2.878 -1.050 1.00 0.00 255 ASP A N 8
ATOM 4593 C CA . ASP A 1 21 ? 6.072 2.741 -0.236 1.00 0.00 255 ASP A CA 8
ATOM 4594 C C . ASP A 1 21 ? 6.987 1.679 -0.804 1.00 0.00 255 ASP A C 8
ATOM 4595 O O . ASP A 1 21 ? 8.202 1.845 -0.954 1.00 0.00 255 ASP A O 8
ATOM 4604 N N . VAL A 1 22 ? 6.380 0.540 -1.102 1.00 0.00 256 VAL A N 8
ATOM 4605 C CA . VAL A 1 22 ? 7.088 -0.582 -1.720 1.00 0.00 256 VAL A CA 8
ATOM 4606 C C . VAL A 1 22 ? 7.356 -0.389 -3.203 1.00 0.00 256 VAL A C 8
ATOM 4607 O O . VAL A 1 22 ? 7.851 -1.292 -3.889 1.00 0.00 256 VAL A O 8
ATOM 4620 N N . GLU A 1 23 ? 7.075 0.794 -3.710 1.00 0.00 257 GLU A N 8
ATOM 4621 C CA . GLU A 1 23 ? 7.380 1.159 -5.093 1.00 0.00 257 GLU A CA 8
ATOM 4622 C C . GLU A 1 23 ? 8.358 2.317 -5.162 1.00 0.00 257 GLU A C 8
ATOM 4623 O O . GLU A 1 23 ? 8.559 2.956 -6.201 1.00 0.00 257 GLU A O 8
ATOM 4635 N N . GLU A 1 24 ? 8.992 2.597 -4.043 1.00 0.00 258 GLU A N 8
ATOM 4636 C CA . GLU A 1 24 ? 10.041 3.610 -3.915 1.00 0.00 258 GLU A CA 8
ATOM 4637 C C . GLU A 1 24 ? 11.391 2.927 -3.869 1.00 0.00 258 GLU A C 8
ATOM 4638 O O . GLU A 1 24 ? 12.359 3.251 -4.562 1.00 0.00 258 GLU A O 8
ATOM 4650 N N . LYS A 1 25 ? 11.447 1.910 -3.005 1.00 0.00 259 LYS A N 8
ATOM 4651 C CA . LYS A 1 25 ? 12.635 1.072 -2.854 1.00 0.00 259 LYS A CA 8
ATOM 4652 C C . LYS A 1 25 ? 12.774 0.006 -3.925 1.00 0.00 259 LYS A C 8
ATOM 4653 O O . LYS A 1 25 ? 13.537 -0.958 -3.777 1.00 0.00 259 LYS A O 8
ATOM 4672 N N . SER A 1 26 ? 12.051 0.158 -5.017 1.00 0.00 260 SER A N 8
ATOM 4673 C CA . SER A 1 26 ? 12.139 -0.736 -6.170 1.00 0.00 260 SER A CA 8
ATOM 4674 C C . SER A 1 26 ? 12.737 -0.004 -7.353 1.00 0.00 260 SER A C 8
ATOM 4675 O O . SER A 1 26 ? 13.451 -0.564 -8.192 1.00 0.00 260 SER A O 8
ATOM 4683 N N . LYS A 1 27 ? 12.425 1.279 -7.442 1.00 0.00 261 LYS A N 8
ATOM 4684 C CA . LYS A 1 27 ? 12.963 2.156 -8.477 1.00 0.00 261 LYS A CA 8
ATOM 4685 C C . LYS A 1 27 ? 14.465 2.275 -8.353 1.00 0.00 261 LYS A C 8
ATOM 4686 O O . LYS A 1 27 ? 15.212 2.226 -9.337 1.00 0.00 261 LYS A O 8
ATOM 4705 N N . GLU A 1 28 ? 14.932 2.421 -7.126 1.00 0.00 262 GLU A N 8
ATOM 4706 C CA . GLU A 1 28 ? 16.358 2.533 -6.834 1.00 0.00 262 GLU A CA 8
ATOM 4707 C C . GLU A 1 28 ? 17.134 1.308 -7.260 1.00 0.00 262 GLU A C 8
ATOM 4708 O O . GLU A 1 28 ? 18.369 1.355 -7.413 1.00 0.00 262 GLU A O 8
ATOM 4720 N N . TRP A 1 29 ? 16.458 0.197 -7.471 1.00 0.00 263 TRP A N 8
ATOM 4721 C CA . TRP A 1 29 ? 17.119 -1.058 -7.825 1.00 0.00 263 TRP A CA 8
ATOM 4722 C C . TRP A 1 29 ? 17.300 -1.236 -9.312 1.00 0.00 263 TRP A C 8
ATOM 4723 O O . TRP A 1 29 ? 18.224 -1.923 -9.777 1.00 0.00 263 TRP A O 8
ATOM 4744 N N . VAL A 1 30 ? 16.423 -0.637 -10.088 1.00 0.00 264 VAL A N 8
ATOM 4745 C CA . VAL A 1 30 ? 16.451 -0.784 -11.555 1.00 0.00 264 VAL A CA 8
ATOM 4746 C C . VAL A 1 30 ? 17.570 0.025 -12.207 1.00 0.00 264 VAL A C 8
ATOM 4747 O O . VAL A 1 30 ? 18.083 -0.259 -13.292 1.00 0.00 264 VAL A O 8
ATOM 4760 N N . GLN A 1 31 ? 17.945 1.068 -11.508 1.00 0.00 265 GLN A N 8
ATOM 4761 C CA . GLN A 1 31 ? 18.970 2.000 -11.879 1.00 0.00 265 GLN A CA 8
ATOM 4762 C C . GLN A 1 31 ? 20.365 1.552 -11.569 1.00 0.00 265 GLN A C 8
ATOM 4763 O O . GLN A 1 31 ? 21.349 2.032 -12.163 1.00 0.00 265 GLN A O 8
ATOM 4777 N N . LYS A 1 32 ? 20.510 0.631 -10.636 1.00 0.00 266 LYS A N 8
ATOM 4778 C CA . LYS A 1 32 ? 21.831 0.177 -10.195 1.00 0.00 266 LYS A CA 8
ATOM 4779 C C . LYS A 1 32 ? 22.287 -1.071 -10.909 1.00 0.00 266 LYS A C 8
ATOM 4780 O O . LYS A 1 32 ? 23.488 -1.253 -11.187 1.00 0.00 266 LYS A O 8
ATOM 4799 N N . VAL A 1 33 ? 21.364 -1.951 -11.232 1.00 0.00 267 VAL A N 8
ATOM 4800 C CA . VAL A 1 33 ? 21.713 -3.233 -11.872 1.00 0.00 267 VAL A CA 8
ATOM 4801 C C . VAL A 1 33 ? 21.974 -3.104 -13.374 1.00 0.00 267 VAL A C 8
ATOM 4802 O O . VAL A 1 33 ? 22.752 -3.823 -14.005 1.00 0.00 267 VAL A O 8
ATOM 4815 N N . GLU A 1 34 ? 21.299 -2.134 -13.937 1.00 0.00 268 GLU A N 8
ATOM 4816 C CA . GLU A 1 34 ? 21.362 -1.759 -15.318 1.00 0.00 268 GLU A CA 8
ATOM 4817 C C . GLU A 1 34 ? 22.473 -0.789 -15.591 1.00 0.00 268 GLU A C 8
ATOM 4818 O O . GLU A 1 34 ? 23.049 -0.715 -16.668 1.00 0.00 268 GLU A O 8
ATOM 4839 N N . ASN A 1 2 ? -25.240 -1.889 3.254 1.00 0.00 236 ASN A N 9
ATOM 4840 C CA . ASN A 1 2 ? -24.018 -2.525 2.840 1.00 0.00 236 ASN A CA 9
ATOM 4841 C C . ASN A 1 2 ? -22.786 -1.923 3.494 1.00 0.00 236 ASN A C 9
ATOM 4842 O O . ASN A 1 2 ? -21.642 -2.154 3.091 1.00 0.00 236 ASN A O 9
ATOM 4853 N N . GLU A 1 3 ? -23.025 -1.125 4.512 1.00 0.00 237 GLU A N 9
ATOM 4854 C CA . GLU A 1 3 ? -21.978 -0.450 5.275 1.00 0.00 237 GLU A CA 9
ATOM 4855 C C . GLU A 1 3 ? -21.576 -1.226 6.506 1.00 0.00 237 GLU A C 9
ATOM 4856 O O . GLU A 1 3 ? -20.413 -1.279 6.920 1.00 0.00 237 GLU A O 9
ATOM 4868 N N . LYS A 1 4 ? -22.561 -1.867 7.117 1.00 0.00 238 LYS A N 9
ATOM 4869 C CA . LYS A 1 4 ? -22.376 -2.603 8.375 1.00 0.00 238 LYS A CA 9
ATOM 4870 C C . LYS A 1 4 ? -21.321 -3.714 8.292 1.00 0.00 238 LYS A C 9
ATOM 4871 O O . LYS A 1 4 ? -20.388 -3.853 9.084 1.00 0.00 238 LYS A O 9
ATOM 4890 N N . LYS A 1 5 ? -21.526 -4.527 7.283 1.00 0.00 239 LYS A N 9
ATOM 4891 C CA . LYS A 1 5 ? -20.702 -5.698 6.983 1.00 0.00 239 LYS A CA 9
ATOM 4892 C C . LYS A 1 5 ? -19.188 -5.419 7.125 1.00 0.00 239 LYS A C 9
ATOM 4893 O O . LYS A 1 5 ? -18.399 -6.134 7.734 1.00 0.00 239 LYS A O 9
ATOM 4912 N N . TYR A 1 6 ? -18.857 -4.341 6.504 1.00 0.00 240 TYR A N 9
ATOM 4913 C CA . TYR A 1 6 ? -17.494 -3.895 6.239 1.00 0.00 240 TYR A CA 9
ATOM 4914 C C . TYR A 1 6 ? -16.748 -3.289 7.451 1.00 0.00 240 TYR A C 9
ATOM 4915 O O . TYR A 1 6 ? -16.006 -3.960 8.184 1.00 0.00 240 TYR A O 9
ATOM 4933 N N . HIS A 1 7 ? -16.980 -2.066 7.650 1.00 0.00 241 HIS A N 9
ATOM 4934 C CA . HIS A 1 7 ? -16.535 -1.179 8.688 1.00 0.00 241 HIS A CA 9
ATOM 4935 C C . HIS A 1 7 ? -15.186 -1.546 9.263 1.00 0.00 241 HIS A C 9
ATOM 4936 O O . HIS A 1 7 ? -14.898 -1.528 10.463 1.00 0.00 241 HIS A O 9
ATOM 4951 N N . LEU A 1 8 ? -14.295 -1.911 8.354 1.00 0.00 242 LEU A N 9
ATOM 4952 C CA . LEU A 1 8 ? -12.883 -2.190 8.592 1.00 0.00 242 LEU A CA 9
ATOM 4953 C C . LEU A 1 8 ? -12.008 -1.036 8.164 1.00 0.00 242 LEU A C 9
ATOM 4954 O O . LEU A 1 8 ? -10.775 -1.085 8.251 1.00 0.00 242 LEU A O 9
ATOM 4970 N N . GLN A 1 9 ? -12.623 0.054 7.759 1.00 0.00 243 GLN A N 9
ATOM 4971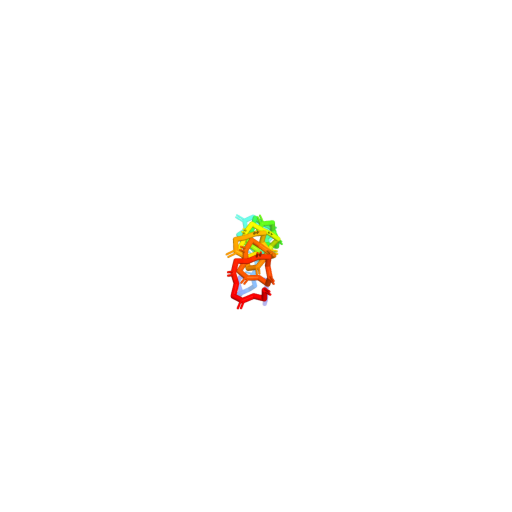 C CA . GLN A 1 9 ? -11.986 1.201 7.126 1.00 0.00 243 GLN A CA 9
ATOM 4972 C C . GLN A 1 9 ? -10.817 1.782 7.882 1.00 0.00 243 GLN A C 9
ATOM 4973 O O . GLN A 1 9 ? -10.008 2.533 7.297 1.00 0.00 243 GLN A O 9
ATOM 4987 N N . GLU A 1 10 ? -10.685 1.506 9.163 1.00 0.00 244 GLU A N 9
ATOM 4988 C CA . GLU A 1 10 ? -9.551 1.994 9.946 1.00 0.00 244 GLU A CA 9
ATOM 4989 C C . GLU A 1 10 ? -8.510 0.906 10.101 1.00 0.00 244 GLU A C 9
ATOM 4990 O O . GLU A 1 10 ? -7.790 0.790 11.098 1.00 0.00 244 GLU A O 9
ATOM 5002 N N . ARG A 1 11 ? -8.398 0.084 9.069 1.00 0.00 245 ARG A N 9
ATOM 5003 C CA . ARG A 1 11 ? -7.465 -1.051 9.048 1.00 0.00 245 ARG A CA 9
ATOM 5004 C C . ARG A 1 11 ? -6.972 -1.305 7.617 1.00 0.00 245 ARG A C 9
ATOM 5005 O O . ARG A 1 11 ? -5.804 -1.530 7.309 1.00 0.00 245 ARG A O 9
ATOM 5026 N N . VAL A 1 12 ? -7.935 -1.242 6.731 1.00 0.00 246 VAL A N 9
ATOM 5027 C CA . VAL A 1 12 ? -7.798 -1.361 5.313 1.00 0.00 246 VAL A CA 9
ATOM 5028 C C . VAL A 1 12 ? -7.402 -0.083 4.613 1.00 0.00 246 VAL A C 9
ATOM 5029 O O . VAL A 1 12 ? -7.435 0.029 3.382 1.00 0.00 246 VAL A O 9
ATOM 5042 N N . ASP A 1 13 ? -7.010 0.902 5.393 1.00 0.00 247 ASP A N 9
ATOM 5043 C CA . ASP A 1 13 ? -6.522 2.185 4.895 1.00 0.00 247 ASP A CA 9
ATOM 5044 C C . ASP A 1 13 ? -5.017 2.261 5.070 1.00 0.00 247 ASP A C 9
ATOM 5045 O O . ASP A 1 13 ? -4.244 2.654 4.193 1.00 0.00 247 ASP A O 9
ATOM 5054 N N . LYS A 1 14 ? -4.598 1.897 6.279 1.00 0.00 248 LYS A N 9
ATOM 5055 C CA . LYS A 1 14 ? -3.185 1.858 6.638 1.00 0.00 248 LYS A CA 9
ATOM 5056 C C . LYS A 1 14 ? -2.390 1.019 5.665 1.00 0.00 248 LYS A C 9
ATOM 5057 O O . LYS A 1 14 ? -1.264 1.376 5.276 1.00 0.00 248 LYS A O 9
ATOM 5076 N N . VAL A 1 15 ? -2.933 -0.111 5.255 1.00 0.00 249 VAL A N 9
ATOM 5077 C CA . VAL A 1 15 ? -2.243 -1.017 4.342 1.00 0.00 249 VAL A CA 9
ATOM 5078 C C . VAL A 1 15 ? -2.010 -0.394 2.987 1.00 0.00 249 VAL A C 9
ATOM 5079 O O . VAL A 1 15 ? -1.066 -0.741 2.265 1.00 0.00 249 VAL A O 9
ATOM 5092 N N . LYS A 1 16 ? -2.882 0.519 2.603 1.00 0.00 250 LYS A N 9
ATOM 5093 C CA . LYS A 1 16 ? -2.772 1.231 1.333 1.00 0.00 250 LYS A CA 9
ATOM 5094 C C . LYS A 1 16 ? -1.498 2.039 1.238 1.00 0.00 250 LYS A C 9
ATOM 5095 O O . LYS A 1 16 ? -0.885 2.135 0.157 1.00 0.00 250 LYS A O 9
ATOM 5114 N N . LYS A 1 17 ? -1.059 2.622 2.338 1.00 0.00 251 LYS A N 9
ATOM 5115 C CA . LYS A 1 17 ? 0.142 3.464 2.328 1.00 0.00 251 LYS A CA 9
ATOM 5116 C C . LYS A 1 17 ? 1.413 2.685 2.587 1.00 0.00 251 LYS A C 9
ATOM 5117 O O . LYS A 1 17 ? 2.440 3.236 3.014 1.00 0.00 251 LYS A O 9
ATOM 5136 N N . LYS A 1 18 ? 1.372 1.392 2.348 1.00 0.00 252 LYS A N 9
ATOM 5137 C CA . LYS A 1 18 ? 2.524 0.499 2.503 1.00 0.00 252 LYS A CA 9
ATOM 5138 C C . LYS A 1 18 ? 3.042 -0.013 1.182 1.00 0.00 252 LYS A C 9
ATOM 5139 O O . LYS A 1 18 ? 4.202 -0.438 1.060 1.00 0.00 252 LYS A O 9
ATOM 5158 N N . VAL A 1 19 ? 2.198 -0.005 0.172 1.00 0.00 253 VAL A N 9
ATOM 5159 C CA . VAL A 1 19 ? 2.550 -0.505 -1.171 1.00 0.00 253 VAL A CA 9
ATOM 5160 C C . VAL A 1 19 ? 3.242 0.539 -2.039 1.00 0.00 253 VAL A C 9
ATOM 5161 O O . VAL A 1 19 ? 4.015 0.270 -2.962 1.00 0.00 253 VAL A O 9
ATOM 5174 N N . LYS A 1 20 ? 2.952 1.780 -1.703 1.00 0.00 254 LYS A N 9
ATOM 5175 C CA . LYS A 1 20 ? 3.509 2.959 -2.359 1.00 0.00 254 LYS A CA 9
ATOM 5176 C C . LYS A 1 20 ? 4.960 3.174 -1.925 1.00 0.00 254 LYS A C 9
ATOM 5177 O O . LYS A 1 20 ? 5.874 3.549 -2.662 1.00 0.00 254 LYS A O 9
ATOM 5196 N N . ASP A 1 21 ? 5.148 2.917 -0.643 1.00 0.00 255 ASP A N 9
ATOM 5197 C CA . ASP A 1 21 ? 6.435 2.988 0.034 1.00 0.00 255 ASP A CA 9
ATOM 5198 C C . ASP A 1 21 ? 7.366 1.919 -0.496 1.00 0.00 255 ASP A C 9
ATOM 5199 O O . ASP A 1 21 ? 8.536 2.139 -0.825 1.00 0.00 255 ASP A O 9
ATOM 5208 N N . VAL A 1 22 ? 6.822 0.712 -0.559 1.00 0.00 256 VAL A N 9
ATOM 5209 C CA . VAL A 1 22 ? 7.536 -0.437 -1.117 1.00 0.00 256 VAL A CA 9
ATOM 5210 C C . VAL A 1 22 ? 7.575 -0.439 -2.636 1.00 0.00 256 VAL A C 9
ATOM 5211 O O . VAL A 1 22 ? 8.036 -1.399 -3.267 1.00 0.00 256 VAL A O 9
ATOM 5224 N N . GLU A 1 23 ? 7.133 0.643 -3.245 1.00 0.00 257 GLU A N 9
ATOM 5225 C CA . GLU A 1 23 ? 7.206 0.828 -4.694 1.00 0.00 257 GLU A CA 9
ATOM 5226 C C . GLU A 1 23 ? 8.093 2.002 -5.062 1.00 0.00 257 GLU A C 9
ATOM 5227 O O . GLU A 1 23 ? 8.168 2.451 -6.212 1.00 0.00 257 GLU A O 9
ATOM 5239 N N . GLU A 1 24 ? 8.810 2.505 -4.079 1.00 0.00 258 GLU A N 9
ATOM 5240 C CA . GLU A 1 24 ? 9.791 3.582 -4.233 1.00 0.00 258 GLU A CA 9
ATOM 5241 C C . GLU A 1 24 ? 11.177 2.984 -4.335 1.00 0.00 258 GLU A C 9
ATOM 5242 O O . GLU A 1 24 ? 12.007 3.286 -5.197 1.00 0.00 258 GLU A O 9
ATOM 5254 N N . LYS A 1 25 ? 11.434 2.065 -3.399 1.00 0.00 259 LYS A N 9
ATOM 5255 C CA . LYS A 1 25 ? 12.684 1.310 -3.357 1.00 0.00 259 LYS A CA 9
ATOM 5256 C C . LYS A 1 25 ? 12.737 0.160 -4.345 1.00 0.00 259 LYS A C 9
ATOM 5257 O O . LYS A 1 25 ? 13.560 -0.758 -4.218 1.00 0.00 259 LYS A O 9
ATOM 5276 N N . SER A 1 26 ? 11.864 0.175 -5.332 1.00 0.00 260 SER A N 9
ATOM 5277 C CA . SER A 1 26 ? 11.846 -0.815 -6.407 1.00 0.00 260 SER A CA 9
ATOM 5278 C C . SER A 1 26 ? 12.261 -0.163 -7.711 1.00 0.00 260 SER A C 9
ATOM 5279 O O . SER A 1 26 ? 12.962 -0.726 -8.558 1.00 0.00 260 SER A O 9
ATOM 5287 N N . LYS A 1 27 ? 11.816 1.075 -7.879 1.00 0.00 261 LYS A N 9
ATOM 5288 C CA . LYS A 1 27 ? 12.145 1.889 -9.044 1.00 0.00 261 LYS A CA 9
ATOM 5289 C C . LYS A 1 27 ? 13.632 2.150 -9.123 1.00 0.00 261 LYS A C 9
ATOM 5290 O O . LYS A 1 27 ? 14.291 1.893 -10.137 1.00 0.00 261 LYS A O 9
ATOM 5309 N N . GLU A 1 28 ? 14.183 2.670 -8.041 1.00 0.00 262 GLU A N 9
ATOM 5310 C CA . GLU A 1 28 ? 15.600 3.014 -7.966 1.00 0.00 262 GLU A CA 9
ATOM 5311 C C . GLU A 1 28 ? 16.502 1.818 -8.168 1.00 0.00 262 GLU A C 9
ATOM 5312 O O . GLU A 1 28 ? 17.712 1.972 -8.424 1.00 0.00 262 GLU A O 9
ATOM 5324 N N . TRP A 1 29 ? 15.968 0.618 -8.078 1.00 0.00 263 TRP A N 9
ATOM 5325 C CA . TRP A 1 29 ? 16.771 -0.599 -8.196 1.00 0.00 263 TRP A CA 9
ATOM 5326 C C . TRP A 1 29 ? 16.857 -1.113 -9.611 1.00 0.00 263 TRP A C 9
ATOM 5327 O O . TRP A 1 29 ? 17.851 -1.729 -10.024 1.00 0.00 263 TRP A O 9
ATOM 5348 N N . VAL A 1 30 ? 15.814 -0.880 -10.380 1.00 0.00 264 VAL A N 9
ATOM 5349 C CA . VAL A 1 30 ? 15.743 -1.373 -11.767 1.00 0.00 264 VAL A CA 9
ATOM 5350 C C . VAL A 1 30 ? 16.676 -0.607 -12.703 1.00 0.00 264 VAL A C 9
ATOM 5351 O O . VAL A 1 30 ? 17.120 -1.064 -13.758 1.00 0.00 264 VAL A O 9
ATOM 5364 N N . GLN A 1 31 ? 16.959 0.604 -12.291 1.00 0.00 265 GLN A N 9
ATOM 5365 C CA . GLN A 1 31 ? 17.828 1.533 -12.950 1.00 0.00 265 GLN A CA 9
ATOM 5366 C C . GLN A 1 31 ? 19.286 1.314 -12.687 1.00 0.00 265 GLN A C 9
ATOM 5367 O O . GLN A 1 31 ? 20.160 1.726 -13.470 1.00 0.00 265 GLN A O 9
ATOM 5381 N N . LYS A 1 32 ? 19.604 0.661 -11.586 1.00 0.00 266 LYS A N 9
ATOM 5382 C CA . LYS A 1 32 ? 20.997 0.466 -11.174 1.00 0.00 266 LYS A CA 9
ATOM 5383 C C . LYS A 1 32 ? 21.577 -0.862 -11.594 1.00 0.00 266 LYS A C 9
ATOM 5384 O O . LYS A 1 32 ? 22.800 -0.992 -11.801 1.00 0.00 266 LYS A O 9
ATOM 5403 N N . VAL A 1 33 ? 20.749 -1.875 -11.720 1.00 0.00 267 VAL A N 9
ATOM 5404 C CA . VAL A 1 33 ? 21.230 -3.230 -12.055 1.00 0.00 267 VAL A CA 9
ATOM 5405 C C . VAL A 1 33 ? 21.316 -3.500 -13.558 1.00 0.00 267 VAL A C 9
ATOM 5406 O O . VAL A 1 33 ? 22.131 -4.269 -14.071 1.00 0.00 267 VAL A O 9
ATOM 5419 N N . GLU A 1 34 ? 20.444 -2.824 -14.262 1.00 0.00 268 GLU A N 9
ATOM 5420 C CA . GLU A 1 34 ? 20.280 -2.897 -15.683 1.00 0.00 268 GLU A CA 9
ATOM 5421 C C . GLU A 1 34 ? 21.217 -1.977 -16.407 1.00 0.00 268 GLU A C 9
ATOM 5422 O O . GLU A 1 34 ? 21.570 -2.152 -17.565 1.00 0.00 268 GLU A O 9
ATOM 5443 N N . ASN A 1 2 ? -27.045 -5.149 7.075 1.00 0.00 236 ASN A N 10
ATOM 5444 C CA . ASN A 1 2 ? -26.136 -6.243 7.285 1.00 0.00 236 ASN A CA 10
ATOM 5445 C C . ASN A 1 2 ? -24.732 -5.933 6.794 1.00 0.00 236 ASN A C 10
ATOM 5446 O O . ASN A 1 2 ? -23.864 -6.799 6.635 1.00 0.00 236 ASN A O 10
ATOM 5457 N N . GLU A 1 3 ? -24.499 -4.665 6.530 1.00 0.00 237 GLU A N 10
ATOM 5458 C CA . GLU A 1 3 ? -23.240 -4.127 6.024 1.00 0.00 237 GLU A CA 10
ATOM 5459 C C . GLU A 1 3 ? -22.354 -3.584 7.119 1.00 0.00 237 GLU A C 10
ATOM 5460 O O . GLU A 1 3 ? -21.168 -3.303 6.929 1.00 0.00 237 GLU A O 10
ATOM 5472 N N . LYS A 1 4 ? -22.951 -3.345 8.270 1.00 0.00 238 LYS A N 10
ATOM 5473 C CA . LYS A 1 4 ? -22.268 -2.856 9.479 1.00 0.00 238 LYS A CA 10
ATOM 5474 C C . LYS A 1 4 ? -20.922 -3.525 9.787 1.00 0.00 238 LYS A C 10
ATOM 5475 O O . LYS A 1 4 ? -19.929 -2.930 10.208 1.00 0.00 238 LYS A O 10
ATOM 5494 N N . LYS A 1 5 ? -20.926 -4.825 9.576 1.00 0.00 239 LYS A N 10
ATOM 5495 C CA . LYS A 1 5 ? -19.776 -5.714 9.779 1.00 0.00 239 LYS A CA 10
ATOM 5496 C C . LYS A 1 5 ? -18.436 -5.077 9.337 1.00 0.00 239 LYS A C 10
ATOM 5497 O O . LYS A 1 5 ? -17.393 -5.081 9.984 1.00 0.00 239 LYS A O 10
ATOM 5516 N N . TYR A 1 6 ? -18.550 -4.545 8.166 1.00 0.00 240 TYR A N 10
ATOM 5517 C CA . TYR A 1 6 ? -17.474 -4.028 7.328 1.00 0.00 240 TYR A CA 10
ATOM 5518 C C . TYR A 1 6 ? -16.795 -2.750 7.864 1.00 0.00 240 TYR A C 10
ATOM 5519 O O . TYR A 1 6 ? -15.791 -2.782 8.582 1.00 0.00 240 TYR A O 10
ATOM 5537 N N . HIS A 1 7 ? -17.376 -1.666 7.534 1.00 0.00 241 HIS A N 10
ATOM 5538 C CA . HIS A 1 7 ? -17.050 -0.294 7.819 1.00 0.00 241 HIS A CA 10
ATOM 5539 C C . HIS A 1 7 ? -15.587 -0.138 8.187 1.00 0.00 241 HIS A C 10
ATOM 5540 O O . HIS A 1 7 ? -15.146 0.424 9.192 1.00 0.00 241 HIS A O 10
ATOM 5555 N N . LEU A 1 8 ? -14.769 -0.680 7.292 1.00 0.00 242 LEU A N 10
ATOM 5556 C CA . LEU A 1 8 ? -13.312 -0.654 7.323 1.00 0.00 242 LEU A CA 10
ATOM 5557 C C . LEU A 1 8 ? -12.761 0.575 6.646 1.00 0.00 242 LEU A C 10
ATOM 5558 O O . LEU A 1 8 ? -11.613 0.580 6.174 1.00 0.00 242 LEU A O 10
ATOM 5574 N N . GLN A 1 9 ? -13.517 1.649 6.583 1.00 0.00 243 GLN A N 10
ATOM 5575 C CA . GLN A 1 9 ? -13.105 2.836 5.831 1.00 0.00 243 GLN A CA 10
ATOM 5576 C C . GLN A 1 9 ? -11.821 3.475 6.297 1.00 0.00 243 GLN A C 10
ATOM 5577 O O . GLN A 1 9 ? -11.186 4.232 5.525 1.00 0.00 243 GLN A O 10
ATOM 5591 N N . GLU A 1 10 ? -11.370 3.216 7.507 1.00 0.00 244 GLU A N 10
ATOM 5592 C CA . GLU A 1 10 ? -10.160 3.847 8.044 1.00 0.00 244 GLU A CA 10
ATOM 5593 C C . GLU A 1 10 ? -9.083 2.844 8.399 1.00 0.00 244 GLU A C 10
ATOM 5594 O O . GLU A 1 10 ? -8.266 3.004 9.315 1.00 0.00 244 GLU A O 10
ATOM 5606 N N . ARG A 1 11 ? -9.034 1.769 7.624 1.00 0.00 245 ARG A N 10
ATOM 5607 C CA . ARG A 1 11 ? -8.015 0.724 7.806 1.00 0.00 245 ARG A CA 10
ATOM 5608 C C . ARG A 1 11 ? -7.658 0.092 6.453 1.00 0.00 245 ARG A C 10
ATOM 5609 O O . ARG A 1 11 ? -6.523 -0.141 6.041 1.00 0.00 245 ARG A O 10
ATOM 5630 N N . VAL A 1 12 ? -8.733 -0.177 5.732 1.00 0.00 246 VAL A N 10
ATOM 5631 C CA . VAL A 1 12 ? -8.741 -0.704 4.372 1.00 0.00 246 VAL A CA 10
ATOM 5632 C C . VAL A 1 12 ? -8.501 0.361 3.316 1.00 0.00 246 VAL A C 10
ATOM 5633 O O . VAL A 1 12 ? -8.584 0.122 2.106 1.00 0.00 246 VAL A O 10
ATOM 5646 N N . ASP A 1 13 ? -8.161 1.552 3.761 1.00 0.00 247 ASP A N 10
ATOM 5647 C CA . ASP A 1 13 ? -7.857 2.694 2.902 1.00 0.00 247 ASP A CA 10
ATOM 5648 C C . ASP A 1 13 ? -6.397 3.073 3.052 1.00 0.00 247 ASP A C 10
ATOM 5649 O O . ASP A 1 13 ? -5.663 3.368 2.105 1.00 0.00 247 ASP A O 10
ATOM 5658 N N . LYS A 1 14 ? -5.975 3.110 4.313 1.00 0.00 248 LYS A N 10
ATOM 5659 C CA . LYS A 1 14 ? -4.590 3.390 4.675 1.00 0.00 248 LYS A CA 10
ATOM 5660 C C . LYS A 1 14 ? -3.645 2.317 4.186 1.00 0.00 248 LYS A C 10
ATOM 5661 O O . LYS A 1 14 ? -2.428 2.547 4.053 1.00 0.00 248 LYS A O 10
ATOM 5680 N N . VAL A 1 15 ? -4.148 1.126 3.926 1.00 0.00 249 VAL A N 10
ATOM 5681 C CA . VAL A 1 15 ? -3.329 0.027 3.413 1.00 0.00 249 VAL A CA 10
ATOM 5682 C C . VAL A 1 15 ? -2.927 0.252 1.974 1.00 0.00 249 VAL A C 10
ATOM 5683 O O . VAL A 1 15 ? -1.976 -0.373 1.471 1.00 0.00 249 VAL A O 10
ATOM 5696 N N . LYS A 1 16 ? -3.640 1.105 1.264 1.00 0.00 250 LYS A N 10
ATOM 5697 C CA . LYS A 1 16 ? -3.285 1.459 -0.109 1.00 0.00 250 LYS A CA 10
ATOM 5698 C C . LYS A 1 16 ? -1.961 2.183 -0.159 1.00 0.00 250 LYS A C 10
ATOM 5699 O O . LYS A 1 16 ? -1.314 2.271 -1.219 1.00 0.00 250 LYS A O 10
ATOM 5718 N N . LYS A 1 17 ? -1.520 2.731 0.958 1.00 0.00 251 LYS A N 10
ATOM 5719 C CA . LYS A 1 17 ? -0.218 3.393 1.055 1.00 0.00 251 LYS A CA 10
ATOM 5720 C C . LYS A 1 17 ? 0.873 2.422 1.446 1.00 0.00 251 LYS A C 10
ATOM 5721 O O . LYS A 1 17 ? 1.924 2.807 1.985 1.00 0.00 251 LYS A O 10
ATOM 5740 N N . LYS A 1 18 ? 0.656 1.146 1.199 1.00 0.00 252 LYS A N 10
ATOM 5741 C CA . LYS A 1 18 ? 1.625 0.085 1.478 1.00 0.00 252 LYS A CA 10
ATOM 5742 C C . LYS A 1 18 ? 2.231 -0.445 0.200 1.00 0.00 252 LYS A C 10
ATOM 5743 O O . LYS A 1 18 ? 3.261 -1.139 0.211 1.00 0.00 252 LYS A O 10
ATOM 5762 N N . VAL A 1 19 ? 1.606 -0.156 -0.921 1.00 0.00 253 VAL A N 10
ATOM 5763 C CA . VAL A 1 19 ? 2.123 -0.540 -2.249 1.00 0.00 253 VAL A CA 10
ATOM 5764 C C . VAL A 1 19 ? 3.187 0.434 -2.745 1.00 0.00 253 VAL A C 10
ATOM 5765 O O . VAL A 1 19 ? 4.088 0.141 -3.535 1.00 0.00 253 VAL A O 10
ATOM 5778 N N . LYS A 1 20 ? 3.068 1.644 -2.233 1.00 0.00 254 LYS A N 10
ATOM 5779 C CA . LYS A 1 20 ? 3.995 2.743 -2.495 1.00 0.00 254 LYS A CA 10
ATOM 5780 C C . LYS A 1 20 ? 5.345 2.447 -1.840 1.00 0.00 254 LYS A C 10
ATOM 5781 O O . LYS A 1 20 ? 6.444 2.737 -2.316 1.00 0.00 254 LYS A O 10
ATOM 5800 N N . ASP A 1 21 ? 5.216 1.851 -0.667 1.00 0.00 255 ASP A N 10
ATOM 5801 C CA . ASP A 1 21 ? 6.331 1.383 0.144 1.00 0.00 255 ASP A CA 10
ATOM 5802 C C . ASP A 1 21 ? 7.080 0.287 -0.583 1.00 0.00 255 ASP A C 10
ATOM 5803 O O . ASP A 1 21 ? 8.305 0.279 -0.735 1.00 0.00 255 ASP A O 10
ATOM 5812 N N . VAL A 1 22 ? 6.303 -0.686 -1.042 1.00 0.00 256 VAL A N 10
ATOM 5813 C CA . VAL A 1 22 ? 6.820 -1.790 -1.848 1.00 0.00 256 VAL A CA 10
ATOM 5814 C C . VAL A 1 22 ? 7.047 -1.408 -3.301 1.00 0.00 256 VAL A C 10
ATOM 5815 O O . VAL A 1 22 ? 7.326 -2.256 -4.157 1.00 0.00 256 VAL A O 10
ATOM 5828 N N . GLU A 1 23 ? 6.962 -0.126 -3.596 1.00 0.00 257 GLU A N 10
ATOM 5829 C CA . GLU A 1 23 ? 7.270 0.415 -4.919 1.00 0.00 257 GLU A CA 10
ATOM 5830 C C . GLU A 1 23 ? 8.419 1.403 -4.855 1.00 0.00 257 GLU A C 10
ATOM 5831 O O . GLU A 1 23 ? 8.753 2.096 -5.823 1.00 0.00 257 GLU A O 10
ATOM 5843 N N . GLU A 1 24 ? 9.062 1.463 -3.706 1.00 0.00 258 GLU A N 10
ATOM 5844 C CA . GLU A 1 24 ? 10.249 2.288 -3.481 1.00 0.00 258 GLU A CA 10
ATOM 5845 C C . GLU A 1 24 ? 11.500 1.468 -3.695 1.00 0.00 258 GLU A C 10
ATOM 5846 O O . GLU A 1 24 ? 12.567 1.966 -4.073 1.00 0.00 258 GLU A O 10
ATOM 5858 N N . LYS A 1 25 ? 11.373 0.169 -3.462 1.00 0.00 259 LYS A N 10
ATOM 5859 C CA . LYS A 1 25 ? 12.464 -0.779 -3.697 1.00 0.00 259 LYS A CA 10
ATOM 5860 C C . LYS A 1 25 ? 12.563 -1.226 -5.142 1.00 0.00 259 LYS A C 10
ATOM 5861 O O . LYS A 1 25 ? 13.231 -2.218 -5.466 1.00 0.00 259 LYS A O 10
ATOM 5880 N N . SER A 1 26 ? 11.912 -0.511 -6.036 1.00 0.00 260 SER A N 10
ATOM 5881 C CA . SER A 1 26 ? 11.984 -0.747 -7.478 1.00 0.00 260 SER A CA 10
ATOM 5882 C C . SER A 1 26 ? 12.880 0.284 -8.134 1.00 0.00 260 SER A C 10
ATOM 5883 O O . SER A 1 26 ? 13.425 0.082 -9.226 1.00 0.00 260 SER A O 10
ATOM 5891 N N . LYS A 1 27 ? 13.036 1.420 -7.481 1.00 0.00 261 LYS A N 10
ATOM 5892 C CA . LYS A 1 27 ? 13.910 2.502 -7.940 1.00 0.00 261 LYS A CA 10
ATOM 5893 C C . LYS A 1 27 ? 15.350 2.050 -7.884 1.00 0.00 261 LYS A C 10
ATOM 5894 O O . LYS A 1 27 ? 16.130 2.102 -8.837 1.00 0.00 261 LYS A O 10
ATOM 5913 N N . GLU A 1 28 ? 15.745 1.630 -6.686 1.00 0.00 262 GLU A N 10
ATOM 5914 C CA . GLU A 1 28 ? 17.068 1.073 -6.432 1.00 0.00 262 GLU A CA 10
ATOM 5915 C C . GLU A 1 28 ? 17.474 0.048 -7.466 1.00 0.00 262 GLU A C 10
ATOM 5916 O O . GLU A 1 28 ? 18.678 -0.204 -7.674 1.00 0.00 262 GLU A O 10
ATOM 5928 N N . TRP A 1 29 ? 16.520 -0.558 -8.145 1.00 0.00 263 TRP A N 10
ATOM 5929 C CA . TRP A 1 29 ? 16.815 -1.601 -9.127 1.00 0.00 263 TRP A CA 10
ATOM 5930 C C . TRP A 1 29 ? 17.214 -1.039 -10.468 1.00 0.00 263 TRP A C 10
ATOM 5931 O O . TRP A 1 29 ? 18.115 -1.569 -11.145 1.00 0.00 263 TRP A O 10
ATOM 5952 N N . VAL A 1 30 ? 16.562 0.022 -10.893 1.00 0.00 264 VAL A N 10
ATOM 5953 C CA . VAL A 1 30 ? 16.896 0.660 -12.183 1.00 0.00 264 VAL A CA 10
ATOM 5954 C C . VAL A 1 30 ? 18.316 1.227 -12.186 1.00 0.00 264 VAL A C 10
ATOM 5955 O O . VAL A 1 30 ? 19.012 1.346 -13.196 1.00 0.00 264 VAL A O 10
ATOM 5968 N N . GLN A 1 31 ? 18.745 1.571 -10.998 1.00 0.00 265 GLN A N 10
ATOM 5969 C CA . GLN A 1 31 ? 20.024 2.146 -10.695 1.00 0.00 265 GLN A CA 10
ATOM 5970 C C . GLN A 1 31 ? 21.126 1.148 -10.503 1.00 0.00 265 GLN A C 10
ATOM 5971 O O . GLN A 1 31 ? 22.321 1.463 -10.645 1.00 0.00 265 GLN A O 10
ATOM 5985 N N . LYS A 1 32 ? 20.773 -0.078 -10.169 1.00 0.00 266 LYS A N 10
ATOM 5986 C CA . LYS A 1 32 ? 21.764 -1.117 -9.880 1.00 0.00 266 LYS A CA 10
ATOM 5987 C C . LYS A 1 32 ? 22.112 -1.948 -11.090 1.00 0.00 266 LYS A C 10
ATOM 5988 O O . LYS A 1 32 ? 23.202 -2.540 -11.178 1.00 0.00 266 LYS A O 10
ATOM 6007 N N . VAL A 1 33 ? 21.212 -2.011 -12.048 1.00 0.00 267 VAL A N 10
ATOM 6008 C CA . VAL A 1 33 ? 21.428 -2.833 -13.255 1.00 0.00 267 VAL A CA 10
ATOM 6009 C C . VAL A 1 33 ? 22.305 -2.138 -14.296 1.00 0.00 267 VAL A C 10
ATOM 6010 O O . VAL A 1 33 ? 23.033 -2.730 -15.096 1.00 0.00 267 VAL A O 10
ATOM 6023 N N . GLU A 1 34 ? 22.225 -0.830 -14.253 1.00 0.00 268 GLU A N 10
ATOM 6024 C CA . GLU A 1 34 ? 22.965 0.081 -15.074 1.00 0.00 268 GLU A CA 10
ATOM 6025 C C . GLU A 1 34 ? 24.337 0.338 -14.523 1.00 0.00 268 GLU A C 10
ATOM 6026 O O . GLU A 1 34 ? 25.291 0.671 -15.212 1.00 0.00 268 GLU A O 10
#

Radius of gyration: 15.99 Å; Cα contacts (8 Å, |Δi|>4): 1; chains: 1; bounding box: 47×11×25 Å

Organism: Rattus norvegicus (NCBI:txid10116)

GO terms:
  GO:0005634 nucleus (C, IDA)
  GO:0004105 choline-phosphate cytidylyltransferase activity (F, IDA)
  GO:0006656 phosphatidylcholine biosynthetic process (P, IDA)
  GO:0006657 CDP-choline pathway (P, IDA)
  GO:0016020 membrane (C, EXP)
  GO:0004105 choline-phosphate cytidylyltransferase activity (F, EXP)
  GO:0042803 protein homodimerization activity (F, IPI)
  GO:0005516 calmodulin binding (F, IDA)
  GO:0005635 nuclear envelope (C, IDA)
  GO:0031210 phosphatidylcholine binding (F, IDA)
  GO:0006656 phosphatidylcholine biosynthetic process (P, TAS)
  GO:0008289 lipid binding (F, IMP)
  GO:0006656 phosphatidylcholine biosynthetic process (P, IMP)
  GO:0140678 molecular function inhibitor activity (F, IDA)
  GO:0008289 lipid binding (F, EXP)
  GO:0004105 choline-phosphate cytidylyltransferase activity (F, IMP)

Secondary structure (DSSP, 8-state):
--TTT--SSSTTGGGGGTTGGGTTTHHHHHHH-

InterPro domains:
  IPR004821 Cytidyltransferase-like domain [PF01467] (80-208)
  IPR004821 Cytidyltransferase-like domain [TIGR00125] (78-145)
  IPR014729 Rossmann-like alpha/beta/alpha sandwich fold [G3DSA:3.40.50.620] (40-265)
  IPR041723 CTP:phosphocholine cytidylyltransferase domain [cd02174] (75-224)
  IPR045049 Choline-phosphate cytidylyltransferase Pcy1-like [PTHR10739] (22-336)